Protein AF-A0A934P5N2-F1 (afdb_monomer)

Foldseek 3Di:
DPDQDPVLVLLLVLLLVLVLVCCLVPNPPDDLVSSCVSSVHDSVSCCVNQVDPLSSLLVSLCVPPLVLLVVQVVVCVVDLHAPLSVLCSVLVVLLVLLVDSSSLSSLLSCLVSVVPPPDDDRPRPVSDLQNQLVSLCSNPVPDDSVVLSVLVVVLCNLSSVQSSDNDNDDPVVSVVSSVVSSCSSPPDDDD

pLDDT: mean 90.64, std 9.69, range [35.03, 98.56]

Solvent-accessible surface area (backbone atoms only — not comparable to full-atom values): 10874 Å² total; per-residue (Å²): 130,85,78,81,49,73,67,58,54,50,53,50,52,35,40,43,54,26,42,56,53,43,38,72,76,56,43,87,80,64,50,67,68,58,26,20,63,67,32,77,46,58,65,67,53,48,44,71,77,41,59,44,68,67,45,43,52,52,53,43,48,47,69,68,46,46,68,74,43,46,62,62,52,52,60,40,70,78,46,94,62,57,70,60,59,54,51,46,57,51,51,55,56,53,55,59,29,37,72,35,75,67,35,20,52,50,36,28,51,46,29,51,58,73,67,46,85,62,95,73,84,64,86,52,67,93,70,35,68,67,56,56,20,51,56,47,32,72,76,34,79,88,46,53,62,70,58,38,39,50,42,50,51,53,39,49,50,52,52,31,63,61,47,32,37,98,58,63,75,51,71,68,59,51,51,50,49,50,55,51,42,44,48,62,66,67,49,79,80,78,132

Nearest PDB structures (foldseek):
  3anp-assembly2_B  TM=6.408E-01  e=3.820E-03  Thermus thermophilus
  3pas-assembly1_A  TM=5.287E-01  e=1.753E-03  Marinobacter nauticus VT8
  3g7r-assembly1_A  TM=5.731E-01  e=5.769E-03  Streptomyces coelicolor A3(2)
  2oer-assembly1_B  TM=4.873E-01  e=2.307E-03  Pseudomonas aeruginosa
  5ydp-assembly1_B  TM=5.668E-01  e=2.867E-02  Dietzia sp. DQ12-45-1b

Mean predicted aligned error: 4.86 Å

Sequence (191 aa):
MPMKTAKDADTRARLFAATEMLLLERGDDVSIRSICAAADANVAAVHYHFGSREALLTALLEDRLAPVWRQPLTGLAETDAPVSAYVDAIVEPFSALAADPIGRCHLRLLGKIALDRDNIEWSSHWFQLHSWVAVLCANQPDLDAKEAGRRWMFAFELVLLHFGTDRVPSAASTNSLRTFVIAGLTAPVQP

Secondary structure (DSSP, 8-state):
-PPPPHHHHHHHHHHHHHHHHHHHHHTT---HHHHHHHHT--HHHHHHHTSSHHHHHHHHHHHHHHHHHHHHHHHHHTTT--HHHHHHHHHHHHHHHHHSHHHHHHHHHHHHHHHS-S-----SGGGSHHHHHHHHHHH-TTS-HHHHHHHHHHHHHHHHHHHSSSSPPPHHHH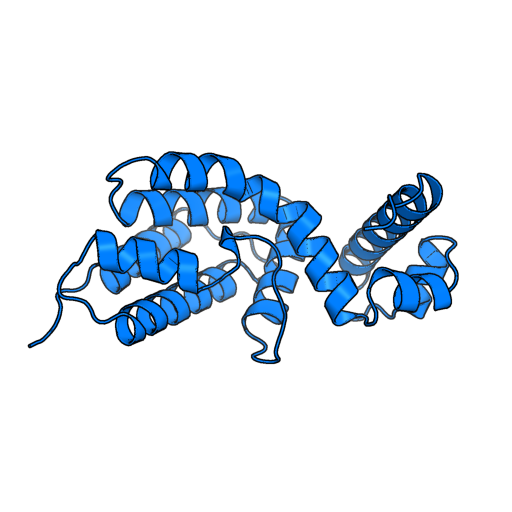HHHHHHHHHHHHPPPP-

Radius of gyration: 18.18 Å; Cα contacts (8 Å, |Δi|>4): 182; chains: 1; bounding box: 42×27×50 Å

Structure (mmCIF, N/CA/C/O backbone):
data_AF-A0A934P5N2-F1
#
_entry.id   AF-A0A934P5N2-F1
#
loop_
_atom_site.group_PDB
_atom_site.id
_atom_site.type_symbol
_atom_site.label_atom_id
_atom_site.label_alt_id
_atom_site.label_comp_id
_atom_site.label_asym_id
_atom_site.label_entity_id
_atom_site.label_seq_id
_atom_site.pdbx_PDB_ins_code
_atom_site.Cartn_x
_atom_site.Cartn_y
_atom_site.Cartn_z
_atom_site.occupancy
_atom_site.B_iso_or_equiv
_atom_site.auth_seq_id
_atom_site.auth_comp_id
_atom_site.auth_asym_id
_atom_site.auth_atom_id
_atom_site.pdbx_PDB_model_num
ATOM 1 N N . MET A 1 1 ? -15.851 -1.631 -25.056 1.00 35.03 1 MET A N 1
ATOM 2 C CA . MET A 1 1 ? -14.403 -1.451 -24.800 1.00 35.03 1 MET A CA 1
ATOM 3 C C . MET A 1 1 ? -13.647 -2.288 -25.818 1.00 35.03 1 MET A C 1
ATOM 5 O O . MET A 1 1 ? -14.052 -3.433 -25.993 1.00 35.03 1 MET A O 1
ATOM 9 N N . PRO A 1 2 ? -12.632 -1.769 -26.531 1.00 42.34 2 PRO A N 1
ATOM 10 C CA . PRO A 1 2 ? -11.850 -2.619 -27.416 1.00 42.34 2 PRO A CA 1
ATOM 11 C C . PRO A 1 2 ? -11.049 -3.607 -26.559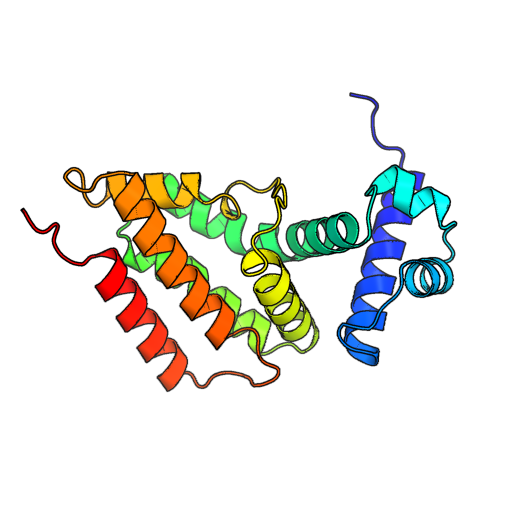 1.00 42.34 2 PRO A C 1
ATOM 13 O O . PRO A 1 2 ? -10.517 -3.253 -25.507 1.00 42.34 2 PRO A O 1
ATOM 16 N N . MET A 1 3 ? -11.028 -4.865 -26.984 1.00 45.16 3 MET A N 1
ATOM 17 C CA . MET A 1 3 ? -10.307 -5.945 -26.320 1.00 45.16 3 MET A CA 1
ATOM 18 C C . MET A 1 3 ? -8.803 -5.686 -26.485 1.00 45.16 3 MET A C 1
ATOM 20 O O . MET A 1 3 ? -8.314 -5.586 -27.609 1.00 45.16 3 MET A O 1
ATOM 24 N N . LYS A 1 4 ? -8.084 -5.511 -25.373 1.00 57.03 4 LYS A N 1
ATOM 25 C CA . LYS A 1 4 ? -6.632 -5.273 -25.343 1.00 57.03 4 LYS A CA 1
ATOM 26 C C . LYS A 1 4 ? -5.925 -6.416 -26.085 1.00 57.03 4 LYS A C 1
ATOM 28 O O . LYS A 1 4 ? -6.188 -7.580 -25.784 1.00 57.03 4 LYS A O 1
ATOM 33 N N . THR A 1 5 ? -5.090 -6.118 -27.082 1.00 72.62 5 THR A N 1
ATOM 34 C CA . THR A 1 5 ? -4.484 -7.177 -27.909 1.00 72.62 5 THR A CA 1
ATOM 35 C C . THR A 1 5 ? -3.385 -7.917 -27.141 1.00 72.62 5 THR A C 1
ATOM 37 O O . THR A 1 5 ? -2.771 -7.362 -26.230 1.00 72.62 5 THR A O 1
ATOM 40 N N . ALA A 1 6 ? -3.085 -9.168 -27.514 1.00 72.81 6 ALA A N 1
ATOM 41 C CA . ALA A 1 6 ? -2.004 -9.945 -26.889 1.00 72.81 6 ALA A CA 1
ATOM 42 C C . ALA A 1 6 ? -0.641 -9.218 -26.939 1.00 72.81 6 ALA A C 1
ATOM 44 O O . ALA A 1 6 ? 0.162 -9.328 -26.017 1.00 72.81 6 ALA A O 1
ATOM 45 N N . LYS A 1 7 ? -0.417 -8.407 -27.981 1.00 74.50 7 LYS A N 1
ATOM 46 C CA . LYS A 1 7 ? 0.782 -7.578 -28.157 1.00 74.50 7 LYS A CA 1
ATOM 47 C C . LYS A 1 7 ? 0.859 -6.411 -27.159 1.00 74.50 7 LYS A C 1
ATOM 49 O O . LYS A 1 7 ? 1.948 -6.061 -26.702 1.00 74.50 7 LYS A O 1
ATOM 54 N N . ASP A 1 8 ? -0.283 -5.834 -26.789 1.00 75.25 8 ASP A N 1
ATOM 55 C CA . ASP A 1 8 ? -0.355 -4.773 -25.775 1.00 75.25 8 ASP A CA 1
ATOM 56 C C . ASP A 1 8 ? -0.114 -5.326 -24.367 1.00 75.25 8 ASP A C 1
ATOM 58 O O . ASP A 1 8 ? 0.509 -4.671 -23.530 1.00 75.25 8 ASP A O 1
ATOM 62 N N . ALA A 1 9 ? -0.606 -6.540 -24.096 1.00 78.12 9 ALA A N 1
ATOM 63 C CA . ALA A 1 9 ? -0.355 -7.235 -22.837 1.00 78.12 9 ALA A CA 1
ATOM 64 C C . ALA A 1 9 ? 1.137 -7.574 -22.675 1.00 78.12 9 ALA A C 1
ATOM 66 O O . ALA A 1 9 ? 1.706 -7.299 -21.619 1.00 78.12 9 ALA A O 1
ATOM 67 N N . ASP A 1 10 ? 1.778 -8.072 -23.737 1.00 87.06 10 ASP A N 1
ATOM 68 C CA . ASP A 1 10 ? 3.221 -8.334 -23.768 1.00 87.06 10 ASP A CA 1
ATOM 69 C C . ASP A 1 10 ? 4.049 -7.059 -23.528 1.00 87.06 10 ASP A C 1
ATOM 71 O O . ASP A 1 10 ? 4.930 -7.023 -22.668 1.00 87.06 10 ASP A O 1
ATOM 75 N N . THR A 1 11 ? 3.712 -5.965 -24.220 1.00 89.19 11 THR A N 1
ATOM 76 C CA . THR A 1 11 ? 4.418 -4.682 -24.061 1.00 89.19 11 THR A CA 1
ATOM 77 C C . THR A 1 11 ? 4.284 -4.137 -22.637 1.00 89.19 11 THR A C 1
ATOM 79 O O . THR A 1 11 ? 5.267 -3.676 -22.055 1.00 89.19 11 THR A O 1
ATOM 82 N N . ARG A 1 12 ? 3.091 -4.228 -22.034 1.00 91.69 12 ARG A N 1
ATOM 83 C CA . ARG A 1 12 ? 2.873 -3.838 -20.633 1.00 91.69 12 ARG A CA 1
ATOM 84 C C . ARG A 1 12 ? 3.719 -4.672 -19.671 1.00 91.69 12 ARG A C 1
ATOM 86 O O . ARG A 1 12 ? 4.336 -4.097 -18.779 1.00 91.69 12 ARG A O 1
ATOM 93 N N . ALA A 1 13 ? 3.768 -5.990 -19.855 1.00 92.69 13 ALA A N 1
ATOM 94 C CA . ALA A 1 13 ? 4.556 -6.875 -19.002 1.00 92.69 13 ALA A CA 1
ATOM 95 C C . ALA A 1 13 ? 6.059 -6.550 -19.070 1.00 92.69 13 ALA A C 1
ATOM 97 O O . ALA A 1 13 ? 6.705 -6.438 -18.028 1.00 92.69 13 ALA A O 1
ATOM 98 N N . ARG A 1 14 ? 6.597 -6.313 -20.277 1.00 94.25 14 ARG A N 1
ATOM 99 C CA . ARG A 1 14 ? 7.996 -5.892 -20.468 1.00 94.25 14 ARG A CA 1
ATOM 100 C C . ARG A 1 14 ? 8.298 -4.550 -19.805 1.00 94.25 14 ARG A C 1
ATOM 102 O O . ARG A 1 14 ? 9.320 -4.422 -19.137 1.00 94.25 14 ARG A O 1
ATOM 109 N N . LEU A 1 15 ? 7.403 -3.568 -19.937 1.00 95.25 15 LEU A N 1
ATOM 110 C CA . LEU A 1 15 ? 7.555 -2.260 -19.289 1.00 95.25 15 LEU A CA 1
ATOM 111 C C . LEU A 1 15 ? 7.555 -2.371 -17.760 1.00 95.25 15 LEU A C 1
ATOM 113 O O . LEU A 1 15 ? 8.364 -1.713 -17.111 1.00 95.25 15 LEU A O 1
ATOM 117 N N . PHE A 1 16 ? 6.699 -3.215 -17.181 1.00 95.81 16 PHE A N 1
ATOM 118 C CA . PHE A 1 16 ? 6.689 -3.469 -15.739 1.00 95.81 16 PHE A CA 1
ATOM 119 C C . PHE A 1 16 ? 7.985 -4.116 -15.258 1.00 95.81 16 PHE A C 1
ATOM 121 O O . PHE A 1 16 ? 8.627 -3.563 -14.370 1.00 95.81 16 PHE A O 1
ATOM 128 N N . ALA A 1 17 ? 8.423 -5.198 -15.905 1.00 95.44 17 ALA A N 1
ATOM 129 C CA . ALA A 1 17 ? 9.666 -5.877 -15.541 1.00 95.44 17 ALA A CA 1
ATOM 130 C C . ALA A 1 17 ? 10.892 -4.948 -15.648 1.00 95.44 17 ALA A C 1
ATOM 132 O O . ALA A 1 17 ? 11.724 -4.900 -14.744 1.00 95.44 17 ALA A O 1
ATOM 133 N N . ALA A 1 18 ? 10.978 -4.156 -16.723 1.00 95.81 18 ALA A N 1
ATOM 134 C CA . ALA A 1 18 ? 12.044 -3.172 -16.898 1.00 95.81 18 ALA A CA 1
ATOM 135 C C . ALA A 1 18 ? 12.008 -2.071 -15.827 1.00 95.81 18 ALA A C 1
ATOM 137 O O . ALA A 1 18 ? 13.056 -1.627 -15.360 1.00 95.81 18 ALA A O 1
ATOM 138 N N . THR A 1 19 ? 10.811 -1.634 -15.429 1.00 95.44 19 THR A N 1
ATOM 139 C CA . THR A 1 19 ? 10.638 -0.626 -14.377 1.00 95.44 19 THR A CA 1
ATOM 140 C C . THR A 1 19 ? 11.093 -1.167 -13.024 1.00 95.44 19 THR A C 1
ATOM 142 O O . THR A 1 19 ? 11.899 -0.516 -12.371 1.00 95.44 19 THR A O 1
ATOM 145 N N . GLU A 1 20 ? 10.649 -2.364 -12.629 1.00 95.12 20 GLU A N 1
ATOM 146 C CA . GLU A 1 20 ? 11.057 -3.018 -11.374 1.00 95.12 20 GLU A CA 1
ATOM 147 C C . GLU A 1 20 ? 12.579 -3.185 -11.299 1.00 95.12 20 GLU A C 1
ATOM 149 O O . GLU A 1 20 ? 13.199 -2.787 -10.314 1.00 95.12 20 GLU A O 1
ATOM 154 N N . MET A 1 21 ? 13.198 -3.694 -12.368 1.00 94.88 21 MET A N 1
ATOM 155 C CA . MET A 1 21 ? 14.652 -3.860 -12.452 1.00 94.88 21 MET A CA 1
ATOM 156 C C . MET A 1 21 ? 15.395 -2.529 -12.280 1.00 94.88 21 MET A C 1
ATOM 158 O O . MET A 1 21 ? 16.313 -2.428 -11.469 1.00 94.88 21 MET A O 1
ATOM 162 N N . LEU A 1 22 ? 14.982 -1.482 -12.998 1.00 94.94 22 LEU A N 1
ATOM 163 C CA . LEU A 1 22 ? 15.629 -0.172 -12.902 1.00 94.94 22 LEU A CA 1
ATOM 164 C C . LEU A 1 22 ? 15.426 0.482 -11.532 1.00 94.94 22 LEU A C 1
ATOM 166 O O . LEU A 1 22 ? 16.338 1.153 -11.050 1.00 94.94 22 LEU A O 1
ATOM 170 N N . LEU A 1 23 ? 14.264 0.287 -10.901 1.00 92.81 23 LEU A N 1
ATOM 171 C CA . LEU A 1 23 ? 14.001 0.790 -9.553 1.00 92.81 23 LEU A CA 1
ATOM 172 C C . LEU A 1 23 ? 14.892 0.103 -8.505 1.00 92.81 23 LEU A C 1
ATOM 174 O O . LEU A 1 23 ? 15.369 0.766 -7.585 1.00 92.81 23 LEU A O 1
ATOM 178 N N . LEU A 1 24 ? 15.161 -1.198 -8.656 1.00 91.94 24 LEU A N 1
ATOM 179 C CA . LEU A 1 24 ? 16.105 -1.925 -7.799 1.00 91.94 24 LEU A CA 1
ATOM 180 C C . LEU A 1 24 ? 17.547 -1.442 -7.980 1.00 91.94 24 LEU A C 1
ATOM 182 O O . LEU A 1 24 ? 18.282 -1.323 -7.004 1.00 91.94 24 LEU A O 1
ATOM 186 N N . GLU A 1 25 ? 17.959 -1.173 -9.220 1.00 91.69 25 GLU A N 1
ATOM 187 C CA . GLU A 1 25 ? 19.329 -0.758 -9.534 1.00 91.69 25 GLU A CA 1
ATOM 188 C C . GLU A 1 25 ? 19.621 0.701 -9.165 1.00 91.69 25 GLU A C 1
ATOM 190 O O . GLU A 1 25 ? 20.734 1.027 -8.753 1.00 91.69 25 GLU A O 1
ATOM 195 N N . ARG A 1 26 ? 18.651 1.598 -9.379 1.00 90.12 26 ARG A N 1
ATOM 196 C CA . ARG A 1 26 ? 18.871 3.057 -9.391 1.00 90.12 26 ARG A CA 1
ATOM 197 C C . ARG A 1 26 ? 17.985 3.818 -8.409 1.00 90.12 26 ARG A C 1
ATOM 199 O O . ARG A 1 26 ? 18.075 5.042 -8.330 1.00 90.12 26 ARG A O 1
ATOM 206 N N . GLY A 1 27 ? 17.123 3.127 -7.669 1.00 85.12 27 GLY A N 1
ATOM 207 C CA . GLY A 1 27 ? 16.126 3.768 -6.821 1.00 85.12 27 GLY A CA 1
ATOM 208 C C . GLY A 1 27 ? 15.107 4.545 -7.655 1.00 85.12 27 GLY A C 1
ATOM 209 O O . GLY A 1 27 ? 14.671 4.091 -8.705 1.00 85.12 27 GLY A O 1
ATOM 210 N N . ASP A 1 28 ? 14.708 5.729 -7.197 1.00 80.31 28 ASP A N 1
ATOM 211 C CA . ASP A 1 28 ? 13.628 6.497 -7.836 1.00 80.31 28 ASP A CA 1
ATOM 212 C C . ASP A 1 28 ? 14.029 7.269 -9.095 1.00 80.31 28 ASP A C 1
ATOM 214 O O . ASP A 1 28 ? 13.144 7.776 -9.795 1.00 80.31 28 ASP A O 1
ATOM 218 N N . ASP A 1 29 ? 15.326 7.366 -9.394 1.00 84.19 29 ASP A N 1
ATOM 219 C CA . ASP A 1 29 ? 15.865 8.145 -10.515 1.00 84.19 29 ASP A CA 1
ATOM 220 C C . ASP A 1 29 ? 15.791 7.372 -11.844 1.00 84.19 29 ASP A C 1
ATOM 222 O O . ASP A 1 29 ? 16.771 7.117 -12.546 1.00 84.19 29 ASP A O 1
ATOM 226 N N . VAL A 1 30 ? 14.581 6.920 -12.172 1.00 89.44 30 VAL A N 1
ATOM 227 C CA . VAL A 1 30 ? 14.304 6.123 -13.368 1.00 89.44 30 VAL A CA 1
ATOM 228 C C . VAL A 1 30 ? 13.499 6.952 -14.356 1.00 89.44 30 VAL A C 1
ATOM 230 O O . VAL A 1 30 ? 12.358 7.310 -14.081 1.00 89.44 30 VAL A O 1
ATOM 233 N N . SER A 1 31 ? 14.044 7.223 -15.539 1.00 91.38 31 SER A N 1
ATOM 234 C CA . SER A 1 31 ? 13.334 7.959 -16.593 1.00 91.38 31 SER A CA 1
ATOM 235 C C . SER A 1 31 ? 12.458 7.043 -17.461 1.00 91.38 31 SER A C 1
ATOM 237 O O . SER A 1 31 ? 12.766 5.866 -17.657 1.00 91.38 31 SER A O 1
ATOM 239 N N . ILE A 1 32 ? 11.414 7.598 -18.089 1.00 92.19 32 ILE A N 1
ATOM 240 C CA . ILE A 1 32 ? 10.627 6.867 -19.102 1.00 92.19 32 ILE A CA 1
ATOM 241 C C . ILE A 1 32 ? 11.508 6.362 -20.246 1.00 92.19 32 ILE A C 1
ATOM 243 O O . ILE A 1 32 ? 11.314 5.251 -20.729 1.00 92.19 32 ILE A O 1
ATOM 247 N N . ARG A 1 33 ? 12.511 7.148 -20.654 1.00 91.88 33 ARG A N 1
ATOM 248 C CA . ARG A 1 33 ? 13.436 6.762 -21.727 1.00 91.88 33 ARG A CA 1
ATOM 249 C C . ARG A 1 33 ? 14.262 5.536 -21.345 1.00 91.88 33 ARG A C 1
ATOM 251 O O . ARG A 1 33 ? 14.377 4.628 -22.160 1.00 91.88 33 ARG A O 1
ATOM 258 N N . SER A 1 34 ? 14.788 5.484 -20.118 1.00 94.00 34 SER A N 1
ATOM 259 C CA . SER A 1 34 ? 15.527 4.312 -19.630 1.00 94.00 34 SER A CA 1
ATOM 260 C C . SER A 1 34 ? 14.634 3.079 -19.509 1.00 94.00 34 SER A C 1
ATOM 262 O O . SER A 1 34 ? 15.069 2.002 -19.897 1.00 94.00 34 SER A O 1
ATOM 264 N N . ILE A 1 35 ? 13.382 3.237 -19.058 1.00 94.69 35 ILE A N 1
ATOM 265 C CA . ILE A 1 35 ? 12.414 2.129 -18.996 1.00 94.69 35 ILE A CA 1
ATOM 266 C C . ILE A 1 35 ? 12.130 1.590 -20.397 1.00 94.69 35 ILE A C 1
ATOM 268 O O . ILE A 1 35 ? 12.213 0.390 -20.622 1.00 94.69 35 ILE A O 1
ATOM 272 N N . CYS A 1 36 ? 11.835 2.473 -21.354 1.00 93.50 36 CYS A N 1
ATOM 273 C CA . CYS A 1 36 ? 11.551 2.089 -22.735 1.00 93.50 36 CYS A CA 1
ATOM 274 C C . CYS A 1 36 ? 12.734 1.368 -23.384 1.00 93.50 36 CYS A C 1
ATOM 276 O O . CYS A 1 36 ? 12.542 0.342 -24.029 1.00 93.50 36 CYS A O 1
ATOM 278 N N . ALA A 1 37 ? 13.953 1.874 -23.174 1.00 93.62 37 ALA A N 1
ATOM 279 C CA . ALA A 1 37 ? 15.166 1.246 -23.681 1.00 93.62 37 ALA A CA 1
ATOM 280 C C . ALA A 1 37 ? 15.380 -0.155 -23.085 1.00 93.62 37 ALA A C 1
ATOM 282 O O . ALA A 1 37 ? 15.657 -1.092 -23.826 1.00 93.62 37 ALA A O 1
ATOM 283 N N . ALA A 1 38 ? 15.205 -0.316 -21.769 1.00 94.50 38 ALA A N 1
ATOM 284 C CA . ALA A 1 38 ? 15.343 -1.609 -21.099 1.00 94.50 38 ALA A CA 1
ATOM 285 C C . ALA A 1 38 ? 14.221 -2.600 -21.463 1.00 94.50 38 ALA A C 1
ATOM 287 O O . ALA A 1 38 ? 14.444 -3.806 -21.473 1.00 94.50 38 ALA A O 1
ATOM 288 N N . ALA A 1 39 ? 13.026 -2.100 -21.778 1.00 94.31 39 ALA A N 1
ATOM 289 C CA . ALA A 1 39 ? 11.884 -2.916 -22.173 1.00 94.31 39 ALA A CA 1
ATOM 290 C C . ALA A 1 39 ? 11.871 -3.285 -23.664 1.00 94.31 39 ALA A C 1
ATOM 292 O O . ALA A 1 39 ? 10.980 -4.031 -24.061 1.00 94.31 39 ALA A O 1
ATOM 293 N N . ASP A 1 40 ? 12.779 -2.747 -24.489 1.00 91.88 40 ASP A N 1
ATOM 294 C CA . ASP A 1 40 ? 12.688 -2.767 -25.959 1.00 91.88 40 ASP A CA 1
ATOM 295 C C . ASP A 1 40 ? 11.314 -2.268 -26.457 1.00 91.88 40 ASP A C 1
ATOM 297 O O . ASP A 1 40 ? 10.560 -2.930 -27.179 1.00 91.88 40 ASP A O 1
ATOM 301 N N . ALA A 1 41 ? 10.919 -1.097 -25.956 1.00 89.94 41 ALA A N 1
ATOM 302 C CA . ALA A 1 41 ? 9.644 -0.460 -26.250 1.00 89.94 41 ALA A CA 1
ATOM 303 C C . ALA A 1 41 ? 9.849 0.965 -26.773 1.00 89.94 41 ALA A C 1
ATOM 305 O O . ALA A 1 41 ? 10.785 1.673 -26.409 1.00 89.94 41 ALA A O 1
ATOM 306 N N . ASN A 1 42 ? 8.926 1.423 -27.617 1.00 86.94 42 ASN A N 1
ATOM 307 C CA . ASN A 1 42 ? 8.897 2.816 -28.048 1.00 86.94 42 ASN A CA 1
ATOM 308 C C . ASN A 1 42 ? 8.327 3.696 -26.920 1.00 86.94 42 ASN A C 1
ATOM 310 O O . ASN A 1 42 ? 7.329 3.331 -26.305 1.00 86.94 42 ASN A O 1
ATOM 314 N N . VAL A 1 43 ? 8.885 4.891 -26.703 1.00 85.88 43 VAL A N 1
ATOM 315 C CA . VAL A 1 43 ? 8.343 5.907 -25.776 1.00 85.88 43 VAL A CA 1
ATOM 316 C C . VAL A 1 43 ? 6.866 6.208 -26.053 1.00 85.88 43 VAL A C 1
ATOM 318 O O . VAL A 1 43 ? 6.084 6.389 -25.121 1.00 85.88 43 VAL A O 1
ATOM 321 N N . ALA A 1 44 ? 6.450 6.177 -27.323 1.00 86.12 44 ALA A N 1
ATOM 322 C CA . ALA A 1 44 ? 5.045 6.321 -27.701 1.00 86.12 44 ALA A CA 1
ATOM 323 C C . ALA A 1 44 ? 4.137 5.245 -27.071 1.00 86.12 44 ALA A C 1
ATOM 325 O O . ALA A 1 44 ? 2.984 5.532 -26.761 1.00 86.12 44 ALA A O 1
ATOM 326 N N . ALA A 1 45 ? 4.649 4.032 -26.826 1.00 79.56 45 ALA A N 1
ATOM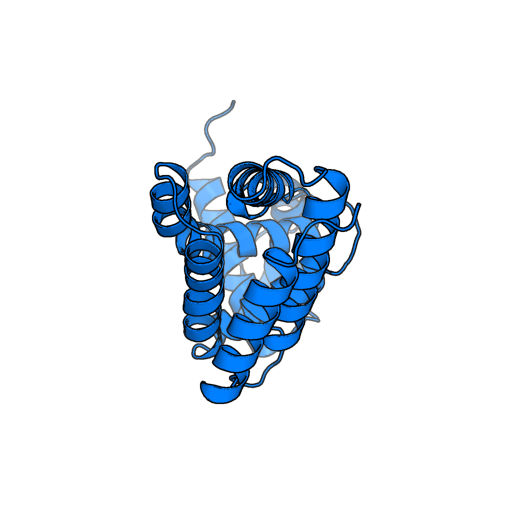 327 C CA . ALA A 1 45 ? 3.899 2.964 -26.168 1.00 79.56 45 ALA A CA 1
ATOM 328 C C . ALA A 1 45 ? 3.597 3.304 -24.702 1.00 79.56 45 ALA A C 1
ATOM 330 O O . ALA A 1 45 ? 2.507 3.006 -24.223 1.00 79.56 45 ALA A O 1
ATOM 331 N N . VAL A 1 46 ? 4.506 3.984 -23.993 1.00 82.50 46 VAL A N 1
ATOM 332 C CA . VAL A 1 46 ? 4.245 4.423 -22.613 1.00 82.50 46 VAL A CA 1
ATOM 333 C C . VAL A 1 46 ? 3.138 5.472 -22.575 1.00 82.50 46 VAL A C 1
ATOM 335 O O . VAL A 1 46 ? 2.194 5.333 -21.800 1.00 82.50 46 VAL A O 1
ATOM 338 N N . HIS A 1 47 ? 3.201 6.482 -23.446 1.00 84.00 47 HIS A N 1
ATOM 339 C CA . HIS A 1 47 ? 2.137 7.484 -23.532 1.00 84.00 47 HIS A CA 1
ATOM 340 C C . HIS A 1 47 ? 0.794 6.872 -23.943 1.00 84.00 47 HIS A C 1
ATOM 342 O O . HIS A 1 47 ? -0.235 7.258 -23.403 1.00 84.00 47 HIS A O 1
ATOM 348 N N . TYR A 1 48 ? 0.795 5.885 -24.841 1.00 85.12 48 TYR A N 1
ATOM 349 C CA . TYR A 1 48 ? -0.425 5.195 -25.256 1.00 85.12 48 TYR A CA 1
ATOM 350 C C . TYR A 1 48 ? -1.027 4.310 -24.151 1.00 85.12 48 TYR A C 1
ATOM 352 O O . TYR A 1 48 ? -2.240 4.304 -23.961 1.00 85.12 48 TYR A O 1
ATOM 360 N N . HIS A 1 49 ? -0.204 3.554 -23.418 1.00 84.00 49 HIS A N 1
ATOM 361 C CA . HIS A 1 49 ? -0.690 2.592 -22.421 1.00 84.00 49 HIS A CA 1
ATOM 362 C C . HIS A 1 49 ? -0.939 3.189 -21.034 1.00 84.00 49 HIS A C 1
ATOM 364 O O . HIS A 1 49 ? -1.759 2.644 -20.294 1.00 84.00 49 HIS A O 1
ATOM 370 N N . PHE A 1 50 ? -0.213 4.247 -20.668 1.00 88.19 50 PHE A N 1
ATOM 371 C CA . PHE A 1 50 ? -0.214 4.805 -19.312 1.00 88.19 50 PHE A CA 1
ATOM 372 C C . PHE A 1 50 ? -0.389 6.325 -19.286 1.00 88.19 50 PHE A C 1
ATOM 374 O O . PHE A 1 50 ? -0.882 6.859 -18.304 1.00 88.19 50 PHE A O 1
ATOM 381 N N . GLY A 1 51 ? -0.001 7.044 -20.340 1.00 86.56 51 GLY A N 1
ATOM 382 C CA . GLY A 1 51 ? -0.108 8.506 -20.406 1.00 86.56 51 GLY A CA 1
ATOM 383 C C . GLY A 1 51 ? 1.081 9.235 -19.776 1.00 86.56 51 GLY A C 1
ATOM 384 O O . GLY A 1 51 ? 1.692 10.073 -20.445 1.00 86.56 51 GLY A O 1
ATOM 385 N N . SER A 1 52 ? 1.462 8.883 -18.544 1.00 87.56 52 SER A N 1
ATOM 386 C CA . SER A 1 52 ? 2.588 9.486 -17.812 1.00 87.56 52 SER A CA 1
ATOM 387 C C . SER A 1 52 ? 3.476 8.452 -17.111 1.00 87.56 52 SER A C 1
ATOM 389 O O . SER A 1 52 ? 3.177 7.255 -17.073 1.00 87.56 52 SER A O 1
ATOM 391 N N . ARG A 1 53 ? 4.598 8.922 -16.552 1.00 87.25 53 ARG A N 1
ATOM 392 C CA . ARG A 1 53 ? 5.481 8.108 -15.709 1.00 87.25 53 ARG A CA 1
ATOM 393 C C . ARG A 1 53 ? 4.786 7.704 -14.421 1.00 87.25 53 ARG A C 1
ATOM 395 O O . ARG A 1 53 ? 4.861 6.549 -14.025 1.00 87.25 53 ARG A O 1
ATOM 402 N N . GLU A 1 54 ? 4.104 8.646 -13.796 1.00 88.31 54 GLU A N 1
ATOM 403 C CA . GLU A 1 54 ? 3.387 8.463 -12.543 1.00 88.31 54 GLU A CA 1
ATOM 404 C C . GLU A 1 54 ? 2.286 7.420 -12.744 1.00 88.31 54 GLU A C 1
ATOM 406 O O . GLU A 1 54 ? 2.224 6.452 -11.998 1.00 88.31 54 GLU A O 1
ATOM 411 N N . ALA A 1 55 ? 1.524 7.512 -13.837 1.00 89.25 55 ALA A N 1
ATOM 412 C CA . ALA A 1 55 ? 0.510 6.522 -14.183 1.00 89.25 55 ALA A CA 1
ATOM 413 C C . ALA A 1 55 ? 1.098 5.131 -14.492 1.00 89.25 55 ALA A C 1
ATOM 415 O O . ALA A 1 55 ? 0.484 4.121 -14.152 1.00 89.25 55 ALA A O 1
ATOM 416 N N . LEU A 1 56 ? 2.293 5.048 -15.095 1.00 91.94 56 LEU A N 1
ATOM 417 C CA . LEU A 1 56 ? 3.011 3.778 -15.265 1.00 91.94 56 LEU A CA 1
ATOM 418 C C . LEU A 1 56 ? 3.379 3.161 -13.908 1.00 91.94 56 LEU A C 1
ATOM 420 O O . LEU A 1 56 ? 3.172 1.964 -13.711 1.00 91.94 56 LEU A O 1
ATOM 424 N N . LEU A 1 57 ? 3.906 3.967 -12.984 1.00 92.25 57 LEU A N 1
ATOM 425 C CA . LEU A 1 57 ? 4.322 3.521 -11.654 1.00 92.25 57 LEU A CA 1
ATOM 426 C C . LEU A 1 57 ? 3.124 3.118 -10.788 1.00 92.25 57 LEU A C 1
ATOM 428 O O . LEU A 1 57 ? 3.150 2.049 -10.183 1.00 92.25 57 LEU A O 1
ATOM 432 N N . THR A 1 58 ? 2.049 3.906 -10.791 1.00 91.50 58 THR A N 1
ATOM 433 C CA . THR A 1 58 ? 0.782 3.562 -10.133 1.00 91.50 58 THR A CA 1
ATOM 434 C C . THR A 1 58 ? 0.229 2.255 -10.693 1.00 91.50 58 THR A C 1
ATOM 436 O O . THR A 1 58 ? -0.061 1.334 -9.933 1.00 91.50 58 THR A O 1
ATOM 439 N N . ALA A 1 59 ? 0.166 2.112 -12.021 1.00 92.62 59 ALA A N 1
ATOM 440 C CA . ALA A 1 59 ? -0.336 0.895 -12.652 1.00 92.62 59 ALA A CA 1
ATOM 441 C C . ALA A 1 59 ? 0.527 -0.339 -12.346 1.00 92.62 59 ALA A C 1
ATOM 443 O O . ALA A 1 59 ? -0.021 -1.437 -12.252 1.00 92.62 59 ALA A O 1
ATOM 444 N N . LEU A 1 60 ? 1.848 -0.175 -12.219 1.00 94.25 60 LEU A N 1
ATOM 445 C CA . LEU A 1 60 ? 2.758 -1.230 -11.772 1.00 94.25 60 LEU A CA 1
ATOM 446 C C . LEU A 1 60 ? 2.434 -1.644 -10.332 1.00 94.25 60 LEU A C 1
ATOM 448 O O . LEU A 1 60 ? 2.242 -2.829 -10.071 1.00 94.25 60 LEU A O 1
ATOM 452 N N . LEU A 1 61 ? 2.335 -0.683 -9.409 1.00 94.19 61 LEU A N 1
ATOM 453 C CA . LEU A 1 61 ? 2.020 -0.969 -8.009 1.00 94.19 61 LEU A CA 1
ATOM 454 C C . LEU A 1 61 ? 0.673 -1.673 -7.861 1.00 94.19 61 LEU A C 1
ATOM 456 O O . LEU A 1 61 ? 0.586 -2.653 -7.131 1.00 94.19 61 LEU A O 1
ATOM 460 N N . GLU A 1 62 ? -0.366 -1.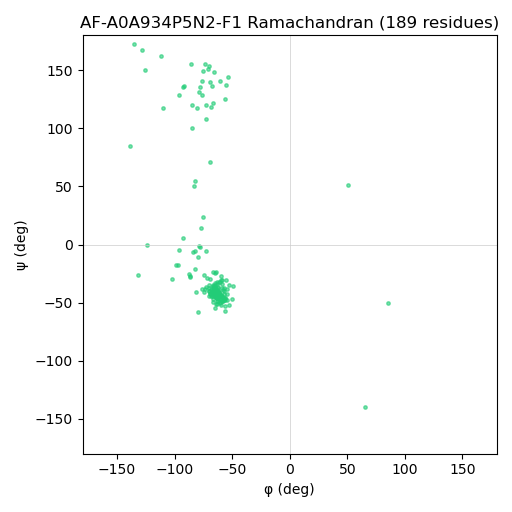229 -8.567 1.00 93.31 62 GLU A N 1
ATOM 461 C CA . GLU A 1 62 ? -1.669 -1.898 -8.521 1.00 93.31 62 GLU A CA 1
ATOM 462 C C . GLU A 1 62 ? -1.600 -3.331 -9.046 1.00 93.31 62 GLU A C 1
ATOM 464 O O . GLU A 1 62 ? -2.177 -4.236 -8.445 1.00 93.31 62 GLU A O 1
ATOM 469 N N . ASP A 1 63 ? -0.875 -3.554 -10.142 1.00 94.06 63 ASP A N 1
ATOM 470 C CA . ASP A 1 63 ? -0.718 -4.880 -10.736 1.00 94.06 63 ASP A CA 1
ATOM 471 C C . ASP A 1 63 ? -0.037 -5.859 -9.771 1.00 94.06 63 ASP A C 1
ATOM 473 O O . ASP A 1 63 ? -0.486 -6.996 -9.620 1.00 94.06 63 ASP A O 1
ATOM 477 N N . ARG A 1 64 ? 0.998 -5.394 -9.060 1.00 94.38 64 ARG A N 1
ATOM 478 C CA . ARG A 1 64 ? 1.771 -6.215 -8.119 1.00 94.38 64 ARG A CA 1
ATOM 479 C C . ARG A 1 64 ? 1.116 -6.365 -6.756 1.00 94.38 64 ARG A C 1
ATOM 481 O O . ARG A 1 64 ? 1.155 -7.447 -6.178 1.00 94.38 64 ARG A O 1
ATOM 488 N N . LEU A 1 65 ? 0.531 -5.294 -6.231 1.00 94.69 65 LEU A N 1
ATOM 489 C CA . LEU A 1 65 ? 0.117 -5.225 -4.836 1.00 94.69 65 LEU A CA 1
ATOM 490 C C . LEU A 1 65 ? -1.386 -5.429 -4.630 1.00 94.69 65 LEU A C 1
ATOM 492 O O . LEU A 1 65 ? -1.783 -5.986 -3.611 1.00 94.69 65 LEU A O 1
ATOM 496 N N . ALA A 1 66 ? -2.256 -5.061 -5.578 1.00 93.94 66 ALA A N 1
ATOM 497 C CA . ALA A 1 66 ? -3.692 -5.303 -5.406 1.00 93.94 66 ALA A CA 1
ATOM 498 C C . ALA A 1 66 ? -4.043 -6.785 -5.164 1.00 93.94 66 ALA A C 1
ATOM 500 O O . ALA A 1 66 ? -4.901 -7.042 -4.315 1.00 93.94 66 ALA A O 1
ATOM 501 N N . PRO A 1 67 ? -3.412 -7.777 -5.832 1.00 94.06 67 PRO A N 1
ATOM 502 C CA . PRO A 1 67 ? -3.671 -9.190 -5.551 1.00 94.06 67 PRO A CA 1
ATOM 503 C C . PRO A 1 67 ? -3.370 -9.600 -4.105 1.00 94.06 67 PRO A C 1
ATOM 505 O O . PRO A 1 67 ? -4.057 -10.474 -3.584 1.00 94.06 67 PRO A O 1
ATOM 508 N N . VAL A 1 68 ? -2.395 -8.948 -3.461 1.00 94.19 68 VAL A N 1
ATOM 509 C CA . VAL A 1 68 ? -1.954 -9.245 -2.091 1.00 94.19 68 VAL A CA 1
ATOM 510 C C . VAL A 1 68 ? -3.080 -9.011 -1.084 1.00 94.19 68 VAL A C 1
ATOM 512 O O . VAL A 1 68 ? -3.310 -9.832 -0.200 1.00 94.19 68 VAL A O 1
ATOM 515 N N . TRP A 1 69 ? -3.825 -7.918 -1.251 1.00 93.50 69 TRP A N 1
ATOM 516 C CA . TRP A 1 69 ? -4.886 -7.531 -0.320 1.00 93.50 69 TRP A CA 1
ATOM 517 C C . TRP A 1 69 ? -6.293 -7.923 -0.773 1.00 93.50 69 TRP A C 1
ATOM 519 O O . TRP A 1 69 ? -7.208 -7.971 0.047 1.00 93.50 69 TRP A O 1
ATOM 529 N N . ARG A 1 70 ? -6.492 -8.237 -2.062 1.00 92.50 70 ARG A N 1
ATOM 530 C CA . ARG A 1 70 ? -7.828 -8.470 -2.634 1.00 92.50 70 ARG A CA 1
ATOM 531 C C . ARG A 1 70 ? -8.602 -9.561 -1.903 1.00 92.50 70 ARG A C 1
ATOM 533 O O . ARG A 1 70 ? -9.714 -9.300 -1.461 1.00 92.50 70 ARG A O 1
ATOM 540 N N . GLN A 1 71 ? -8.052 -10.770 -1.806 1.00 90.69 71 GLN A N 1
ATOM 541 C CA . GLN A 1 71 ? -8.766 -11.897 -1.202 1.00 90.69 71 GLN A CA 1
ATOM 542 C C . GLN A 1 71 ? -9.045 -11.691 0.298 1.00 90.69 71 GLN A C 1
ATOM 544 O O . GLN A 1 71 ? -10.217 -11.785 0.666 1.00 90.69 71 GLN A O 1
ATOM 549 N N . PRO A 1 72 ? -8.047 -11.403 1.164 1.00 93.31 72 PRO A N 1
ATOM 550 C CA . PRO A 1 72 ? -8.300 -11.303 2.600 1.00 93.31 72 PRO A CA 1
ATOM 551 C C . PRO A 1 72 ? -9.282 -10.177 2.935 1.00 93.31 72 PRO A C 1
ATOM 553 O O . PRO A 1 72 ? -10.223 -10.405 3.686 1.00 93.31 72 PRO A O 1
ATOM 556 N N . LEU A 1 73 ? -9.134 -8.993 2.333 1.00 94.56 73 LEU A N 1
ATOM 557 C CA . LEU A 1 73 ? -10.016 -7.865 2.637 1.00 94.56 73 LEU A CA 1
ATOM 558 C C . LEU A 1 73 ? -11.439 -8.063 2.106 1.00 94.56 73 LEU A C 1
ATOM 560 O O . LEU A 1 73 ? -12.392 -7.701 2.788 1.00 94.56 73 LEU A O 1
ATOM 564 N N . THR A 1 74 ? -11.599 -8.669 0.924 1.00 93.00 74 THR A N 1
ATOM 565 C CA . THR A 1 74 ? -12.941 -8.981 0.398 1.00 93.00 74 THR A CA 1
ATOM 566 C C . THR A 1 74 ? -13.650 -9.992 1.296 1.00 93.00 74 THR A C 1
ATOM 568 O O . THR A 1 74 ? -14.808 -9.785 1.635 1.00 93.00 74 THR A O 1
ATOM 571 N N . GLY A 1 75 ? -12.942 -11.026 1.763 1.00 94.25 75 GLY A N 1
ATOM 572 C CA . GLY A 1 75 ? -13.507 -11.992 2.708 1.00 94.25 75 GLY A CA 1
ATOM 573 C C . GLY A 1 75 ? -13.912 -11.362 4.044 1.00 94.25 75 GLY A C 1
ATOM 574 O O . GLY A 1 75 ? -14.939 -11.732 4.601 1.00 94.25 75 GLY A O 1
ATOM 575 N N . LEU A 1 76 ? -13.153 -10.381 4.545 1.00 95.56 76 LEU A N 1
ATOM 576 C CA . LEU A 1 76 ? -13.536 -9.633 5.748 1.00 95.56 76 LEU A CA 1
ATOM 577 C C . LEU A 1 76 ? -14.774 -8.758 5.514 1.00 95.56 76 LEU A C 1
ATOM 579 O O . LEU A 1 76 ? -15.654 -8.737 6.370 1.00 95.56 76 LEU A O 1
ATOM 583 N N . ALA A 1 77 ? -14.864 -8.086 4.362 1.00 91.12 77 ALA A N 1
ATOM 584 C CA . ALA A 1 77 ? -15.982 -7.207 4.002 1.00 91.12 77 ALA A CA 1
ATOM 585 C C . ALA A 1 77 ? -17.323 -7.938 3.851 1.00 91.12 77 ALA A C 1
ATOM 587 O O . ALA A 1 77 ? -18.379 -7.334 4.018 1.00 91.12 77 ALA A O 1
ATOM 588 N N . GLU A 1 78 ? -17.289 -9.237 3.560 1.00 91.06 78 GLU A N 1
ATOM 589 C CA . GLU A 1 78 ? -18.471 -10.104 3.515 1.00 91.06 78 GLU A CA 1
ATOM 590 C C . GLU A 1 78 ? -18.953 -10.540 4.916 1.00 91.06 78 GLU A C 1
ATOM 592 O O . GLU A 1 78 ? -19.962 -11.235 5.042 1.00 91.06 78 GLU A O 1
ATOM 597 N N . THR A 1 79 ? -18.254 -10.129 5.978 1.00 91.94 79 THR A N 1
ATOM 598 C CA . THR A 1 79 ? -18.538 -10.483 7.375 1.00 91.94 79 THR A CA 1
ATOM 599 C C . THR A 1 79 ? -18.617 -9.237 8.261 1.00 91.94 79 THR A C 1
ATOM 601 O O . THR A 1 79 ? -18.180 -8.157 7.874 1.00 91.94 79 THR A O 1
ATOM 604 N N . ASP A 1 80 ? -19.113 -9.385 9.491 1.00 90.31 80 ASP A N 1
ATOM 605 C CA . ASP A 1 80 ? -19.085 -8.321 10.509 1.00 90.31 80 ASP A CA 1
ATOM 606 C C . ASP A 1 80 ? -17.724 -8.275 11.235 1.00 90.31 80 ASP A C 1
ATOM 608 O O . ASP A 1 80 ? -17.618 -8.384 12.458 1.00 90.31 80 ASP A O 1
ATOM 612 N N . ALA A 1 81 ? -16.638 -8.250 10.456 1.00 96.75 81 ALA A N 1
ATOM 613 C CA . ALA A 1 81 ? -15.285 -8.309 10.992 1.00 96.75 81 ALA A CA 1
ATOM 614 C C . ALA A 1 81 ? -14.918 -7.017 11.747 1.00 96.75 81 ALA A C 1
ATOM 616 O O . ALA A 1 81 ? -15.190 -5.913 11.261 1.00 96.75 81 ALA A O 1
ATOM 617 N N . PRO A 1 82 ? -14.215 -7.127 12.891 1.00 96.94 82 PRO A N 1
ATOM 618 C CA . PRO A 1 82 ? -13.771 -5.958 13.633 1.00 96.94 82 PRO A CA 1
ATOM 619 C C . PRO A 1 82 ? -12.669 -5.208 12.876 1.00 96.94 82 PRO A C 1
ATOM 621 O O . PRO A 1 82 ? -11.860 -5.816 12.171 1.00 96.94 82 PRO A O 1
ATOM 624 N N . VAL A 1 83 ? -12.546 -3.898 13.115 1.00 96.88 83 VAL A N 1
ATOM 625 C CA . VAL A 1 83 ? -11.472 -3.045 12.552 1.00 96.88 83 VAL A CA 1
ATOM 626 C C . VAL A 1 83 ? -10.073 -3.650 12.736 1.00 96.88 83 VAL A C 1
ATOM 628 O O . VAL A 1 83 ? -9.231 -3.537 11.847 1.00 96.88 83 VAL A O 1
ATOM 631 N N . SER A 1 84 ? -9.812 -4.331 13.856 1.00 97.62 84 SER A N 1
ATOM 632 C CA . SER A 1 84 ? -8.526 -4.992 14.107 1.00 97.62 84 SER A CA 1
ATOM 633 C C . SER A 1 84 ? -8.173 -6.046 13.055 1.00 97.62 84 SER A C 1
ATOM 635 O O . SER A 1 84 ? -7.018 -6.113 12.652 1.00 97.62 84 SER A O 1
ATOM 637 N N . ALA A 1 85 ? -9.148 -6.807 12.551 1.00 98.00 85 ALA A N 1
ATOM 638 C CA . ALA A 1 85 ? -8.913 -7.802 11.505 1.00 98.00 85 ALA A CA 1
ATOM 639 C C . ALA A 1 85 ? -8.510 -7.147 10.173 1.00 98.00 85 ALA A C 1
ATOM 641 O O . ALA A 1 85 ? -7.645 -7.660 9.466 1.00 98.00 85 ALA A O 1
ATOM 642 N N . TYR A 1 86 ? -9.082 -5.982 9.850 1.00 97.50 86 TYR A N 1
ATOM 643 C CA . TYR A 1 86 ? -8.678 -5.203 8.677 1.00 97.50 86 TYR A CA 1
ATOM 644 C C . TYR A 1 86 ? -7.261 -4.652 8.822 1.00 97.50 86 TYR A C 1
ATOM 646 O O . TYR A 1 86 ? -6.483 -4.712 7.872 1.00 97.50 86 TYR A O 1
ATOM 654 N N . VAL A 1 87 ? -6.899 -4.154 10.009 1.00 97.94 87 VAL A N 1
ATOM 655 C CA . VAL A 1 87 ? -5.525 -3.704 10.277 1.00 97.94 87 VAL A CA 1
ATOM 656 C C . VAL A 1 87 ? -4.540 -4.866 10.140 1.00 97.94 87 VAL A C 1
ATOM 658 O O . VAL A 1 87 ? -3.487 -4.683 9.538 1.00 97.94 87 VAL A O 1
ATOM 661 N N . ASP A 1 88 ? -4.890 -6.064 10.608 1.00 97.38 88 ASP A N 1
ATOM 662 C CA . ASP A 1 88 ? -4.055 -7.265 10.460 1.00 97.38 88 ASP A CA 1
ATOM 663 C C . ASP A 1 88 ? -3.861 -7.635 8.992 1.00 97.38 88 ASP A C 1
ATOM 665 O O . ASP A 1 88 ? -2.733 -7.842 8.542 1.00 97.38 88 ASP A O 1
ATOM 669 N N . ALA A 1 89 ? -4.952 -7.631 8.225 1.00 96.69 89 ALA A N 1
ATOM 670 C CA . ALA A 1 89 ? -4.932 -7.900 6.794 1.00 96.69 89 ALA A CA 1
ATOM 671 C C . ALA A 1 89 ? -4.138 -6.855 5.992 1.00 96.69 89 ALA A C 1
ATOM 673 O O . ALA A 1 89 ? -3.657 -7.172 4.906 1.00 96.69 89 ALA A O 1
ATOM 674 N N . ILE A 1 90 ? -3.970 -5.632 6.509 1.00 95.44 90 ILE A N 1
ATOM 675 C CA . ILE A 1 90 ? -3.061 -4.632 5.940 1.00 95.44 90 ILE A CA 1
ATOM 676 C C . ILE A 1 90 ? -1.623 -4.925 6.374 1.00 95.44 90 ILE A C 1
ATOM 678 O O . ILE A 1 90 ? -0.759 -5.104 5.522 1.00 95.44 90 ILE A O 1
ATOM 682 N N . VAL A 1 91 ? -1.353 -4.963 7.679 1.00 96.75 91 VAL A N 1
ATOM 683 C CA . VAL A 1 91 ? 0.008 -4.947 8.237 1.00 96.75 91 VAL A CA 1
ATOM 684 C C . VAL A 1 91 ? 0.785 -6.224 7.914 1.00 96.75 91 VAL A C 1
ATOM 686 O O . VAL A 1 91 ? 1.968 -6.135 7.587 1.00 96.75 91 VAL A O 1
ATOM 689 N N . GLU A 1 92 ? 0.144 -7.392 7.952 1.00 95.06 92 GLU A N 1
ATOM 690 C CA . GLU A 1 92 ? 0.821 -8.675 7.730 1.00 95.06 92 GLU A CA 1
ATOM 691 C C . GLU A 1 92 ? 1.464 -8.753 6.327 1.00 95.06 92 GLU A C 1
ATOM 693 O O . GLU A 1 92 ? 2.672 -9.003 6.229 1.00 95.06 92 GLU A O 1
ATOM 698 N N . PRO A 1 93 ? 0.755 -8.431 5.223 1.00 96.00 93 PRO A N 1
ATOM 699 C CA . PRO A 1 93 ? 1.406 -8.367 3.922 1.00 96.00 93 PRO A CA 1
ATOM 700 C C . PRO A 1 93 ? 2.493 -7.301 3.780 1.00 96.00 93 PRO A C 1
ATOM 702 O O . PRO A 1 93 ? 3.465 -7.535 3.063 1.00 96.00 93 PRO A O 1
ATOM 705 N N . PHE A 1 94 ? 2.376 -6.151 4.453 1.00 96.56 94 PHE A N 1
ATOM 706 C CA . PHE A 1 94 ? 3.449 -5.150 4.461 1.00 96.56 94 PHE A CA 1
ATOM 707 C C . PHE A 1 94 ? 4.736 -5.725 5.071 1.00 96.56 94 PHE A C 1
ATOM 709 O O . PHE A 1 94 ? 5.817 -5.518 4.520 1.00 96.56 94 PHE A O 1
ATOM 716 N N . SER A 1 95 ? 4.636 -6.502 6.152 1.00 95.44 95 SER A N 1
ATOM 717 C CA . SER A 1 95 ? 5.782 -7.198 6.746 1.00 95.44 95 SER A CA 1
ATOM 718 C C . SER A 1 95 ? 6.399 -8.232 5.806 1.00 95.44 95 SER A C 1
ATOM 720 O O . SER A 1 95 ? 7.624 -8.271 5.671 1.00 95.44 95 SER A O 1
ATOM 722 N N . ALA A 1 96 ? 5.577 -9.028 5.116 1.00 95.31 96 ALA A N 1
ATOM 723 C CA . ALA A 1 96 ? 6.061 -10.004 4.139 1.00 95.31 96 ALA A CA 1
ATOM 724 C C . ALA A 1 96 ? 6.776 -9.326 2.956 1.00 95.31 96 ALA A C 1
ATOM 726 O O . ALA A 1 96 ? 7.883 -9.719 2.587 1.00 95.31 96 ALA A O 1
ATOM 727 N N . LEU A 1 97 ? 6.184 -8.261 2.407 1.00 96.38 97 LEU A N 1
ATOM 728 C CA . LEU A 1 97 ? 6.780 -7.456 1.339 1.00 96.38 97 LEU A CA 1
ATOM 729 C C . LEU A 1 97 ? 8.078 -6.780 1.799 1.00 96.38 97 LEU A C 1
ATOM 731 O O . LEU A 1 97 ? 9.045 -6.739 1.047 1.00 96.38 97 LEU A O 1
ATOM 735 N N . ALA A 1 98 ? 8.144 -6.293 3.039 1.00 96.06 98 ALA A N 1
ATOM 736 C CA . ALA A 1 98 ? 9.346 -5.654 3.565 1.00 96.06 98 ALA A CA 1
ATOM 737 C C . ALA A 1 98 ? 10.532 -6.624 3.723 1.00 96.06 98 ALA A C 1
ATOM 739 O O . ALA A 1 98 ? 11.686 -6.190 3.709 1.00 96.06 98 ALA A O 1
ATOM 740 N N . ALA A 1 99 ? 10.291 -7.932 3.847 1.00 94.12 99 ALA A N 1
ATOM 741 C CA . ALA A 1 99 ? 11.359 -8.929 3.890 1.00 94.12 99 ALA A CA 1
ATOM 742 C C . ALA A 1 99 ? 12.034 -9.129 2.516 1.00 94.12 99 ALA A C 1
ATOM 744 O O . ALA A 1 99 ? 13.235 -9.406 2.451 1.00 94.12 99 ALA A O 1
ATOM 745 N N . ASP A 1 100 ? 11.306 -8.906 1.421 1.00 93.62 100 ASP A N 1
ATOM 746 C CA . ASP A 1 100 ? 11.786 -9.064 0.048 1.00 93.62 100 ASP A CA 1
ATOM 747 C C . ASP A 1 100 ? 12.340 -7.740 -0.536 1.00 93.62 100 ASP A C 1
ATOM 749 O O . ASP A 1 100 ? 11.726 -6.686 -0.360 1.00 93.62 100 ASP A O 1
ATOM 753 N N . PRO A 1 101 ? 13.499 -7.728 -1.228 1.00 92.12 101 PRO A N 1
ATOM 754 C CA . PRO A 1 101 ? 14.038 -6.502 -1.825 1.00 92.12 101 PRO A CA 1
ATOM 755 C C . PRO A 1 101 ? 13.107 -5.813 -2.834 1.00 92.12 101 PRO A C 1
ATOM 757 O O . PRO A 1 101 ? 13.028 -4.582 -2.835 1.00 92.12 101 PRO A O 1
ATOM 760 N N . ILE A 1 102 ? 12.391 -6.578 -3.666 1.00 92.88 102 ILE A N 1
ATOM 761 C CA . ILE A 1 102 ? 11.428 -6.028 -4.633 1.00 92.88 102 ILE A CA 1
ATOM 762 C C . ILE A 1 102 ? 10.216 -5.485 -3.883 1.00 92.88 102 ILE A C 1
ATOM 764 O O . ILE A 1 102 ? 9.790 -4.358 -4.134 1.00 92.88 102 ILE A O 1
ATOM 768 N N . GLY A 1 103 ? 9.716 -6.235 -2.901 1.00 95.06 103 GLY A N 1
ATOM 769 C CA . GLY A 1 103 ? 8.648 -5.791 -2.015 1.00 95.06 103 GLY A CA 1
ATOM 770 C C . GLY A 1 103 ? 8.974 -4.466 -1.320 1.00 95.06 103 GLY A C 1
ATOM 771 O O . GLY A 1 103 ? 8.178 -3.534 -1.412 1.00 95.06 103 GLY A O 1
ATOM 772 N N . ARG A 1 104 ? 10.168 -4.303 -0.732 1.00 94.56 104 ARG A N 1
ATOM 773 C CA . ARG A 1 104 ? 10.608 -3.013 -0.155 1.00 94.56 104 ARG A CA 1
ATOM 774 C C . ARG A 1 104 ? 10.600 -1.881 -1.171 1.00 94.56 104 ARG A C 1
ATOM 776 O O . ARG A 1 104 ? 10.141 -0.784 -0.860 1.00 94.56 104 ARG A O 1
ATOM 783 N N . CYS A 1 105 ? 11.072 -2.143 -2.387 1.00 94.31 105 CYS A N 1
ATOM 784 C CA . CYS A 1 105 ? 11.041 -1.153 -3.453 1.00 94.31 105 CYS A CA 1
ATOM 785 C C . CYS A 1 105 ? 9.603 -0.719 -3.782 1.00 94.31 105 CYS A C 1
ATOM 787 O O . CYS A 1 105 ? 9.334 0.477 -3.908 1.00 94.31 105 CYS A O 1
ATOM 789 N N . HIS A 1 106 ? 8.666 -1.670 -3.856 1.00 95.25 106 HIS A N 1
ATOM 790 C CA . HIS A 1 106 ? 7.247 -1.377 -4.051 1.00 95.25 106 HIS A CA 1
ATOM 791 C C . HIS A 1 106 ? 6.645 -0.591 -2.889 1.00 95.25 106 HIS A C 1
ATOM 793 O O . HIS A 1 106 ? 5.923 0.367 -3.138 1.00 95.25 106 HIS A O 1
ATOM 799 N N . LEU A 1 107 ? 6.952 -0.939 -1.637 1.00 95.50 107 LEU A N 1
ATOM 800 C CA . LEU A 1 107 ? 6.434 -0.227 -0.463 1.00 95.50 107 LEU A CA 1
ATOM 801 C C . LEU A 1 107 ? 6.958 1.209 -0.382 1.00 95.50 107 LEU A C 1
ATOM 803 O O . LEU A 1 107 ? 6.192 2.125 -0.090 1.00 95.50 107 LEU A O 1
ATOM 807 N N . ARG A 1 108 ? 8.240 1.428 -0.692 1.00 93.44 108 ARG A N 1
ATOM 808 C CA . ARG A 1 108 ? 8.838 2.767 -0.759 1.00 93.44 108 ARG A CA 1
ATOM 809 C C . ARG A 1 108 ? 8.182 3.615 -1.848 1.00 93.44 108 ARG A C 1
ATOM 811 O O . ARG A 1 108 ? 7.813 4.762 -1.599 1.00 93.44 108 ARG A O 1
ATOM 818 N N . LEU A 1 109 ? 7.991 3.040 -3.035 1.00 92.81 109 LEU A N 1
ATOM 819 C CA . LEU A 1 109 ? 7.312 3.717 -4.136 1.00 92.81 109 LEU A CA 1
ATOM 820 C C . LEU A 1 109 ? 5.833 3.984 -3.817 1.00 92.81 109 LEU A C 1
ATOM 822 O O . LEU A 1 109 ? 5.345 5.075 -4.098 1.00 92.81 109 LEU A O 1
ATOM 826 N N . LEU A 1 110 ? 5.141 3.032 -3.186 1.00 93.50 110 LEU A N 1
ATOM 827 C CA . LEU A 1 110 ? 3.761 3.188 -2.729 1.00 93.50 110 LEU A CA 1
ATOM 828 C C . LEU A 1 110 ? 3.646 4.317 -1.710 1.00 93.50 110 LEU A C 1
ATOM 830 O O . LEU A 1 110 ? 2.777 5.164 -1.865 1.00 93.50 110 LEU A O 1
ATOM 834 N N . GLY A 1 111 ? 4.529 4.364 -0.710 1.00 92.44 111 GLY A N 1
ATOM 835 C CA . GLY A 1 111 ? 4.559 5.444 0.273 1.00 92.44 111 GLY A CA 1
ATOM 836 C C . GLY A 1 111 ? 4.758 6.802 -0.388 1.00 92.44 111 GLY A C 1
ATOM 837 O O . GLY A 1 111 ? 4.009 7.728 -0.111 1.00 92.44 111 GLY A O 1
ATOM 838 N N . LYS A 1 112 ? 5.694 6.911 -1.334 1.00 89.56 112 LYS A N 1
ATOM 839 C CA . LYS A 1 112 ? 5.904 8.149 -2.089 1.00 89.56 112 LYS A CA 1
ATOM 840 C C . LYS A 1 112 ? 4.657 8.572 -2.865 1.00 89.56 112 LYS A C 1
ATOM 842 O O . LYS A 1 112 ? 4.227 9.704 -2.723 1.00 89.56 112 LYS A O 1
ATOM 847 N N . ILE A 1 113 ? 4.080 7.667 -3.655 1.00 89.00 113 ILE A N 1
ATOM 848 C CA . ILE A 1 113 ? 2.931 7.958 -4.523 1.00 89.00 113 ILE A CA 1
ATOM 849 C C . ILE A 1 113 ? 1.673 8.248 -3.697 1.00 89.00 113 ILE A C 1
ATOM 851 O O . ILE A 1 113 ? 0.961 9.193 -3.987 1.00 89.00 113 ILE A O 1
ATOM 855 N N . ALA A 1 114 ? 1.390 7.467 -2.656 1.00 87.69 114 ALA A N 1
ATOM 856 C CA . ALA A 1 114 ? 0.181 7.641 -1.854 1.00 87.69 114 ALA A CA 1
ATOM 857 C C . ALA A 1 114 ? 0.242 8.857 -0.910 1.00 87.69 114 ALA A C 1
ATOM 859 O O . ALA A 1 114 ? -0.806 9.390 -0.546 1.00 87.69 114 ALA A O 1
ATOM 860 N N . LEU A 1 115 ? 1.441 9.285 -0.492 1.00 86.06 115 LEU A N 1
ATOM 861 C CA . LEU A 1 115 ? 1.626 10.478 0.345 1.00 86.06 115 LEU A CA 1
ATOM 862 C C . LEU A 1 115 ? 1.752 11.767 -0.472 1.00 86.06 115 LEU A C 1
ATOM 864 O O . LEU A 1 115 ? 1.438 12.841 0.046 1.00 86.06 115 LEU A O 1
ATOM 868 N N . ASP A 1 116 ? 2.200 11.671 -1.724 1.00 83.50 116 ASP A N 1
ATOM 869 C CA . ASP A 1 116 ? 2.201 12.790 -2.658 1.00 83.50 116 ASP A CA 1
ATOM 870 C C . ASP A 1 116 ? 0.757 13.059 -3.105 1.00 83.50 116 ASP A C 1
ATOM 872 O O . ASP A 1 116 ? 0.128 12.250 -3.781 1.00 83.50 116 ASP A O 1
ATOM 876 N N . ARG A 1 117 ? 0.178 14.166 -2.629 1.00 60.53 117 ARG A N 1
ATOM 877 C CA . ARG A 1 117 ? -1.278 14.422 -2.649 1.00 60.53 117 ARG A CA 1
ATOM 878 C C . ARG A 1 117 ? -1.827 14.847 -4.017 1.00 60.53 117 ARG A C 1
ATOM 880 O O . ARG A 1 117 ? -2.953 15.346 -4.085 1.00 60.53 117 ARG A O 1
ATOM 887 N N . ASP A 1 118 ? -1.060 14.669 -5.084 1.00 64.19 118 ASP A N 1
ATOM 888 C CA . ASP A 1 118 ? -1.541 14.887 -6.443 1.00 64.19 118 ASP A CA 1
ATOM 889 C C . ASP A 1 118 ? -2.533 13.785 -6.847 1.00 64.19 118 ASP A C 1
ATOM 891 O O . ASP A 1 118 ? -2.512 12.671 -6.330 1.00 64.19 118 ASP A O 1
ATOM 895 N N . ASN A 1 119 ? -3.466 14.132 -7.737 1.00 60.34 119 ASN A N 1
ATOM 896 C CA . ASN A 1 119 ? -4.697 13.390 -8.030 1.00 60.34 119 ASN A CA 1
ATOM 897 C C . ASN A 1 119 ? -4.431 12.046 -8.746 1.00 60.34 119 ASN A C 1
ATOM 899 O O . ASN A 1 119 ? -4.682 11.899 -9.942 1.00 60.34 119 ASN A O 1
ATOM 903 N N . ILE A 1 120 ? -3.881 11.072 -8.022 1.00 71.38 120 ILE A N 1
ATOM 904 C CA . ILE A 1 120 ? -3.620 9.718 -8.503 1.00 71.38 120 ILE A CA 1
ATOM 905 C C . ILE A 1 120 ? -4.918 8.918 -8.440 1.00 71.38 120 ILE A C 1
ATOM 907 O O . ILE A 1 120 ? -5.482 8.669 -7.373 1.00 71.38 120 ILE A O 1
ATOM 911 N N . GLU A 1 121 ? -5.381 8.487 -9.607 1.00 78.94 121 GLU A N 1
ATOM 912 C CA . GLU A 1 121 ? -6.551 7.628 -9.731 1.00 78.94 121 GLU A CA 1
ATOM 913 C C . GLU A 1 121 ? -6.147 6.162 -9.546 1.00 78.94 121 GLU A C 1
ATOM 915 O O . GLU A 1 121 ? -5.642 5.511 -10.462 1.00 78.94 121 GLU A O 1
ATOM 920 N N . TRP A 1 122 ? -6.379 5.636 -8.345 1.00 85.75 122 TRP A N 1
ATOM 921 C CA . TRP A 1 122 ? -6.291 4.203 -8.076 1.00 85.75 122 TRP A CA 1
ATOM 922 C C . TRP A 1 122 ? -7.527 3.485 -8.623 1.00 85.75 122 TRP A C 1
ATOM 924 O O . TRP A 1 122 ? -8.667 3.848 -8.316 1.00 85.75 122 TRP A O 1
ATOM 934 N N . SER A 1 123 ? -7.317 2.436 -9.410 1.00 85.06 123 SER A N 1
ATOM 935 C CA . SER A 1 123 ? -8.379 1.623 -10.003 1.00 85.06 123 SER A CA 1
ATOM 936 C C . SER A 1 123 ? -8.864 0.497 -9.081 1.00 85.06 123 SER A C 1
ATOM 938 O O . SER A 1 123 ? -10.017 0.070 -9.171 1.00 85.06 123 SER A O 1
ATOM 940 N N . SER A 1 124 ? -8.008 0.018 -8.177 1.00 87.25 124 SER A N 1
ATOM 941 C CA . SER A 1 124 ? -8.314 -1.069 -7.251 1.00 87.25 124 SER A CA 1
ATOM 942 C C . SER A 1 124 ? -9.148 -0.589 -6.061 1.00 87.25 124 SER A C 1
ATOM 944 O O . SER A 1 124 ? -8.785 0.363 -5.374 1.00 87.25 124 SER A O 1
ATOM 946 N N . HIS A 1 125 ? -10.232 -1.309 -5.756 1.00 87.00 125 HIS A N 1
ATOM 947 C CA . HIS A 1 125 ? -11.164 -0.987 -4.667 1.00 87.00 125 HIS A CA 1
ATOM 948 C C . HIS A 1 125 ? -10.467 -0.725 -3.320 1.00 87.00 125 HIS A C 1
ATOM 950 O O . HIS A 1 125 ? -10.740 0.277 -2.664 1.00 87.00 125 HIS A O 1
ATOM 956 N N . TRP A 1 126 ? -9.526 -1.585 -2.924 1.00 89.50 126 TRP A N 1
ATOM 957 C CA . TRP A 1 126 ? -8.833 -1.484 -1.632 1.00 89.50 126 TRP A CA 1
ATOM 958 C C . TRP A 1 126 ? -7.727 -0.418 -1.589 1.00 89.50 126 TRP A C 1
ATOM 960 O O . TRP A 1 126 ? -7.136 -0.185 -0.540 1.00 89.50 126 TRP A O 1
ATOM 970 N N . PHE A 1 127 ? -7.472 0.265 -2.705 1.00 88.69 127 PHE A N 1
ATOM 971 C CA . PHE A 1 127 ? -6.585 1.432 -2.767 1.00 88.69 127 PHE A CA 1
ATOM 972 C C . PHE A 1 127 ? -7.368 2.749 -2.680 1.00 88.69 127 PHE A C 1
ATOM 974 O O . PHE A 1 127 ? -6.781 3.825 -2.607 1.00 88.69 127 PHE A O 1
ATOM 981 N N . GLN A 1 128 ? -8.701 2.681 -2.658 1.00 89.56 128 GLN A N 1
ATOM 982 C CA . GLN A 1 128 ? -9.566 3.849 -2.587 1.00 89.56 128 GLN A CA 1
ATOM 983 C C . GLN A 1 128 ? -9.983 4.108 -1.135 1.00 89.56 128 GLN A C 1
ATOM 985 O O . GLN A 1 128 ? -10.487 3.220 -0.448 1.00 89.56 128 GLN A O 1
ATOM 990 N N . LEU A 1 129 ? -9.804 5.348 -0.664 1.00 91.06 129 LEU A N 1
ATOM 991 C CA . LEU A 1 129 ? -10.079 5.730 0.729 1.00 91.06 129 LEU A CA 1
ATOM 992 C C . LEU A 1 129 ? -11.538 5.478 1.146 1.00 91.06 129 LEU A C 1
ATOM 994 O O . LEU A 1 129 ? -11.794 5.131 2.296 1.00 91.06 129 LEU A O 1
ATOM 998 N N . HIS A 1 130 ? -12.496 5.630 0.226 1.00 91.50 130 HIS A N 1
ATOM 999 C CA . HIS A 1 130 ? -13.923 5.459 0.532 1.00 91.50 130 HIS A CA 1
ATOM 1000 C C . HIS A 1 130 ? -14.264 4.042 1.023 1.00 91.50 130 HIS A C 1
ATOM 1002 O O . HIS A 1 130 ? -15.104 3.903 1.911 1.00 91.50 130 HIS A O 1
ATOM 1008 N N . SER A 1 131 ? -13.555 3.017 0.539 1.00 92.88 131 SER A N 1
ATOM 1009 C CA . SER A 1 131 ? -13.726 1.622 0.958 1.00 92.88 131 SER A CA 1
ATOM 1010 C C . SER A 1 131 ? -13.407 1.463 2.445 1.00 92.88 131 SER A C 1
ATOM 1012 O O . SER A 1 131 ? -14.137 0.823 3.196 1.00 92.88 131 SER A O 1
ATOM 1014 N N . TRP A 1 132 ? -12.349 2.132 2.899 1.00 95.31 132 TR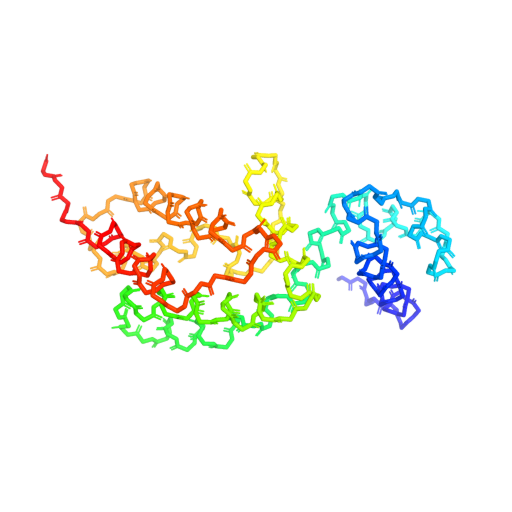P A N 1
ATOM 1015 C CA . TRP A 1 132 ? -11.901 2.117 4.288 1.00 95.31 132 TRP A CA 1
ATOM 1016 C C . TRP A 1 132 ? -12.807 2.944 5.201 1.00 95.31 132 TRP A C 1
ATOM 1018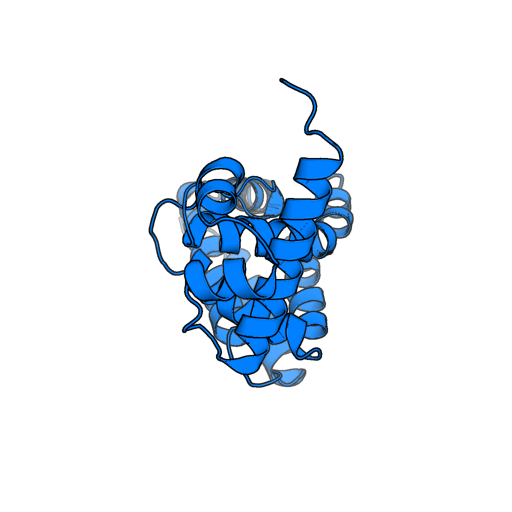 O O . TRP A 1 132 ? -13.122 2.525 6.318 1.00 95.31 132 TRP A O 1
ATOM 1028 N N . VAL A 1 133 ? -13.293 4.088 4.713 1.00 96.12 13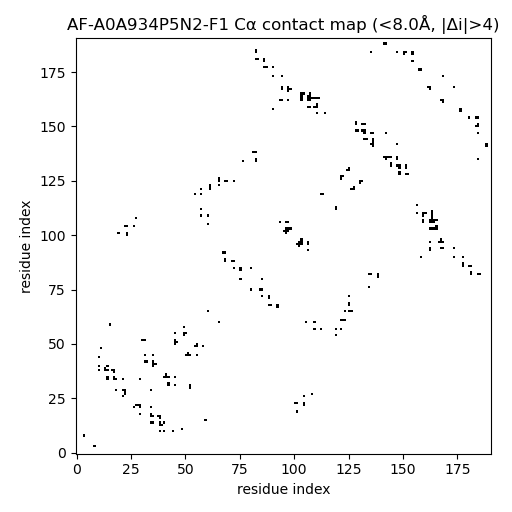3 VAL A N 1
ATOM 1029 C CA . VAL A 1 133 ? -14.311 4.887 5.412 1.00 96.12 133 VAL A CA 1
ATOM 1030 C C . VAL A 1 133 ? -15.552 4.042 5.697 1.00 96.12 133 VAL A C 1
ATOM 1032 O O . VAL A 1 133 ? -16.018 4.026 6.834 1.00 96.12 133 VAL A O 1
ATOM 1035 N N . ALA A 1 134 ? -16.035 3.286 4.707 1.00 94.06 134 ALA A N 1
ATOM 1036 C CA . ALA A 1 134 ? -17.193 2.411 4.873 1.00 94.06 134 ALA A CA 1
ATOM 1037 C C . ALA A 1 134 ? -16.967 1.339 5.953 1.00 94.06 134 ALA A C 1
ATOM 1039 O O . ALA A 1 134 ? -17.833 1.153 6.806 1.00 94.06 134 ALA A O 1
ATOM 1040 N N . VAL A 1 135 ? -15.790 0.699 5.975 1.00 94.62 135 VAL A N 1
ATOM 1041 C CA . VAL A 1 135 ? -15.417 -0.282 7.014 1.00 94.62 135 VAL A CA 1
ATOM 1042 C C . VAL A 1 135 ? -15.510 0.324 8.416 1.00 94.62 135 VAL A C 1
ATOM 1044 O O . VAL A 1 135 ? -16.058 -0.295 9.331 1.00 94.62 135 VAL A O 1
ATOM 1047 N N . LEU A 1 136 ? -14.984 1.538 8.599 1.00 95.38 136 LEU A N 1
ATOM 1048 C CA . LEU A 1 136 ? -14.939 2.156 9.921 1.00 95.38 136 LEU A CA 1
ATOM 1049 C C . LEU A 1 136 ? -16.313 2.652 10.380 1.00 95.38 136 LEU A C 1
ATOM 1051 O O . LEU A 1 136 ? -16.668 2.425 11.532 1.00 95.38 136 LEU A O 1
ATOM 1055 N N . CYS A 1 137 ? -17.104 3.253 9.488 1.00 94.94 137 CYS A N 1
ATOM 1056 C CA . CYS A 1 137 ? -18.478 3.660 9.794 1.00 94.94 137 CYS A CA 1
ATOM 1057 C C . CYS A 1 137 ? -19.391 2.457 10.084 1.00 94.94 137 CYS A C 1
ATOM 1059 O O . CYS A 1 137 ? -20.264 2.557 10.940 1.00 94.94 137 CYS A O 1
ATOM 1061 N N . ALA A 1 138 ? -19.176 1.305 9.437 1.00 93.75 138 ALA A N 1
ATOM 1062 C CA . ALA A 1 138 ? -19.907 0.077 9.762 1.00 93.75 138 ALA A CA 1
ATOM 1063 C C . ALA A 1 138 ? -19.598 -0.426 11.185 1.00 93.75 138 ALA A C 1
ATOM 1065 O O . ALA A 1 138 ? -20.491 -0.890 11.885 1.00 93.75 138 ALA A O 1
ATOM 1066 N N . ASN A 1 139 ? -18.346 -0.279 11.635 1.00 94.31 139 ASN A N 1
ATOM 1067 C CA . ASN A 1 139 ? -17.907 -0.670 12.978 1.00 94.31 139 ASN A CA 1
ATOM 1068 C C . ASN A 1 139 ? -18.225 0.382 14.064 1.00 94.31 139 ASN A C 1
ATOM 1070 O O . ASN A 1 139 ? -18.228 0.059 15.251 1.00 94.31 139 ASN A O 1
ATOM 1074 N N . GLN A 1 140 ? -18.443 1.644 13.684 1.00 93.44 140 GLN A N 1
ATOM 1075 C CA . GLN A 1 140 ? -18.740 2.769 14.579 1.00 93.44 140 GLN A CA 1
ATOM 1076 C C . GLN A 1 140 ? -19.845 3.645 13.963 1.00 93.44 140 GLN A C 1
ATOM 1078 O O . GLN A 1 140 ? -19.532 4.650 13.323 1.00 93.44 140 GLN A O 1
ATOM 1083 N N . PRO A 1 141 ? -21.133 3.297 14.158 1.00 87.75 141 PRO A N 1
ATOM 1084 C CA . PRO A 1 141 ? -22.252 3.975 13.493 1.00 87.75 141 PRO A CA 1
ATOM 1085 C C . PRO A 1 141 ? -22.366 5.477 13.788 1.00 87.75 141 PRO A C 1
ATOM 1087 O O . PRO A 1 141 ? -22.861 6.228 12.952 1.00 87.75 141 PRO A O 1
ATOM 1090 N N . ASP A 1 142 ? -21.881 5.918 14.951 1.00 92.19 142 ASP A N 1
ATOM 1091 C CA . ASP A 1 142 ? -21.909 7.325 15.368 1.00 92.19 142 ASP A CA 1
ATOM 1092 C C . ASP A 1 142 ? -20.747 8.156 14.786 1.00 92.19 142 ASP A C 1
ATOM 1094 O O . ASP A 1 142 ? -20.689 9.372 14.975 1.00 92.19 142 ASP A O 1
ATOM 1098 N N . LEU A 1 143 ? -19.792 7.524 14.090 1.00 94.44 143 LEU A N 1
ATOM 1099 C CA . LEU A 1 143 ? -18.624 8.200 13.531 1.00 94.44 143 LEU A CA 1
ATOM 1100 C C . LEU A 1 143 ? -18.937 8.808 12.155 1.00 94.44 143 LEU A C 1
ATOM 1102 O O . LEU A 1 143 ? -19.229 8.098 11.192 1.00 94.44 143 LEU A O 1
ATOM 1106 N N . ASP A 1 144 ? -18.781 10.130 12.038 1.00 94.50 144 ASP A N 1
ATOM 1107 C CA . ASP A 1 144 ? -18.910 10.838 10.760 1.00 94.50 144 ASP A CA 1
ATOM 1108 C C . ASP A 1 144 ? -17.880 10.357 9.720 1.00 94.50 144 ASP A C 1
ATOM 1110 O O . ASP A 1 144 ? -16.696 10.165 10.011 1.00 94.50 144 ASP A O 1
ATOM 1114 N N . ALA A 1 145 ? -18.320 10.249 8.464 1.00 95.75 145 ALA A N 1
ATOM 1115 C CA . ALA A 1 145 ? -17.512 9.748 7.357 1.00 95.75 145 ALA A CA 1
ATOM 1116 C C . ALA A 1 145 ? -16.252 10.593 7.092 1.00 95.75 145 ALA A C 1
ATOM 1118 O O . ALA A 1 145 ? -15.221 10.050 6.685 1.00 95.75 145 ALA A O 1
ATOM 1119 N N . LYS A 1 146 ? -16.289 11.915 7.331 1.00 95.19 146 LYS A N 1
ATOM 1120 C CA . LYS A 1 146 ? -15.092 12.757 7.158 1.00 95.19 146 LYS A CA 1
ATOM 1121 C C . LYS A 1 146 ? -14.065 12.447 8.232 1.00 95.19 146 LYS A C 1
ATOM 1123 O O . LYS A 1 146 ? -12.875 12.399 7.928 1.00 95.19 146 LYS A O 1
ATOM 1128 N N . GLU A 1 147 ? -14.510 12.235 9.467 1.00 96.00 147 GLU A N 1
ATOM 1129 C CA . GLU A 1 147 ? -13.613 11.867 10.557 1.00 96.00 147 GLU A CA 1
ATOM 1130 C C . GLU A 1 147 ? -13.047 10.460 10.374 1.00 96.00 147 GLU A C 1
ATOM 1132 O O . GLU A 1 147 ? -11.837 10.272 10.494 1.00 96.00 147 GLU A O 1
ATOM 1137 N N . ALA A 1 148 ? -13.872 9.498 9.957 1.00 96.75 148 ALA A N 1
ATOM 1138 C CA . ALA A 1 148 ? -13.398 8.177 9.561 1.00 96.75 148 ALA A CA 1
ATOM 1139 C C . ALA A 1 148 ? -12.313 8.258 8.471 1.00 96.75 148 ALA A C 1
ATOM 1141 O O . ALA A 1 148 ? -11.277 7.596 8.566 1.00 96.75 148 ALA A O 1
ATOM 1142 N N . GLY A 1 149 ? -12.507 9.131 7.477 1.00 95.81 149 GLY A N 1
ATOM 1143 C CA . GLY A 1 149 ? -11.518 9.405 6.436 1.00 95.81 149 GLY A CA 1
ATOM 1144 C C . GLY A 1 149 ? -10.206 9.957 6.991 1.00 95.81 149 GLY A C 1
ATOM 1145 O O . GLY A 1 149 ? -9.138 9.486 6.606 1.00 95.81 149 GLY A O 1
ATOM 1146 N N . ARG A 1 150 ? -10.256 10.909 7.933 1.00 96.12 150 ARG A N 1
ATOM 1147 C CA . ARG A 1 150 ? -9.049 11.446 8.589 1.00 96.12 150 ARG A CA 1
ATOM 1148 C C . ARG A 1 150 ? -8.300 10.385 9.379 1.00 96.12 150 ARG A C 1
ATOM 1150 O O . ARG A 1 150 ? -7.085 10.283 9.229 1.00 96.12 150 ARG A O 1
ATOM 1157 N N . ARG A 1 151 ? -9.006 9.567 10.163 1.00 97.38 151 ARG A N 1
ATOM 1158 C CA . ARG A 1 151 ? -8.389 8.480 10.935 1.00 97.38 151 ARG A CA 1
ATOM 1159 C C . ARG A 1 151 ? -7.670 7.487 10.025 1.00 97.38 151 ARG A C 1
ATOM 1161 O O . ARG A 1 151 ? -6.530 7.129 10.308 1.00 97.38 151 ARG A O 1
ATOM 1168 N N . TRP A 1 152 ? -8.285 7.107 8.903 1.00 96.88 152 TRP A N 1
ATOM 1169 C CA . TRP A 1 152 ? -7.626 6.256 7.913 1.00 96.88 152 TRP A CA 1
ATOM 1170 C C . TRP A 1 152 ? -6.449 6.932 7.221 1.00 96.88 152 TRP A C 1
ATOM 1172 O O . TRP A 1 152 ? -5.425 6.283 7.043 1.00 96.88 152 TRP A O 1
ATOM 1182 N N . MET A 1 153 ? -6.538 8.221 6.880 1.00 95.12 153 MET A N 1
ATOM 1183 C CA . MET A 1 153 ? -5.390 8.947 6.327 1.00 95.12 153 MET A CA 1
ATOM 1184 C C . MET A 1 153 ? -4.197 8.925 7.287 1.00 95.12 153 MET A C 1
ATOM 1186 O O . MET A 1 153 ? -3.098 8.605 6.851 1.00 95.12 153 MET A O 1
ATOM 1190 N N . PHE A 1 154 ? -4.404 9.183 8.582 1.00 97.00 154 PHE A N 1
ATOM 1191 C CA . PHE A 1 154 ? -3.328 9.099 9.576 1.00 97.00 154 PHE A CA 1
ATOM 1192 C C . PHE A 1 154 ? -2.800 7.672 9.751 1.00 97.00 154 PHE A C 1
ATOM 1194 O O . PHE A 1 154 ? -1.592 7.470 9.859 1.00 97.00 154 PHE A O 1
ATOM 1201 N N . ALA A 1 155 ? -3.690 6.675 9.759 1.00 97.62 155 ALA A N 1
ATOM 1202 C CA . ALA A 1 155 ? -3.298 5.273 9.838 1.00 97.62 155 ALA A CA 1
ATOM 1203 C C . ALA A 1 155 ? -2.426 4.867 8.641 1.00 97.62 155 ALA A C 1
ATOM 1205 O O . ALA A 1 155 ? -1.341 4.320 8.835 1.00 97.62 155 ALA A O 1
ATOM 1206 N N . PHE A 1 156 ? -2.861 5.171 7.416 1.00 95.94 156 PHE A N 1
ATOM 1207 C CA . PHE A 1 156 ? -2.092 4.880 6.210 1.00 95.94 156 PHE A CA 1
ATOM 1208 C C . PHE A 1 156 ? -0.799 5.672 6.156 1.00 95.94 156 PHE A C 1
ATOM 1210 O O . PHE A 1 156 ? 0.224 5.092 5.819 1.00 95.94 156 PHE A O 1
ATOM 1217 N N . GLU A 1 157 ? -0.806 6.947 6.537 1.00 95.19 157 GLU A N 1
ATOM 1218 C CA . GLU A 1 157 ? 0.411 7.750 6.603 1.00 95.19 157 GLU A CA 1
ATOM 1219 C C . GLU A 1 157 ? 1.451 7.097 7.514 1.00 95.19 157 GLU A C 1
ATOM 1221 O O . GLU A 1 157 ? 2.589 6.877 7.104 1.00 95.19 157 GLU A O 1
ATOM 1226 N N . LEU A 1 158 ? 1.044 6.678 8.711 1.00 97.25 158 LEU A N 1
ATOM 1227 C CA . LEU A 1 158 ? 1.943 6.023 9.649 1.00 97.25 158 LEU A CA 1
ATOM 1228 C C . LEU A 1 158 ? 2.428 4.651 9.149 1.00 97.25 158 LEU A C 1
ATOM 1230 O O . LEU A 1 158 ? 3.615 4.345 9.269 1.00 97.25 158 LEU A O 1
ATOM 1234 N N . VAL A 1 159 ? 1.541 3.832 8.573 1.00 97.56 159 VAL A N 1
ATOM 1235 C CA . VAL A 1 159 ? 1.895 2.517 8.006 1.00 97.56 159 VAL A CA 1
ATOM 1236 C C . VAL A 1 159 ? 2.869 2.678 6.835 1.00 97.56 159 VAL A C 1
ATOM 1238 O O . VAL A 1 159 ? 3.913 2.027 6.804 1.00 97.56 159 VAL A O 1
ATOM 1241 N N . LEU A 1 160 ? 2.572 3.580 5.901 1.00 96.00 160 LEU A N 1
ATOM 1242 C CA . LEU A 1 160 ? 3.403 3.845 4.729 1.00 96.00 160 LEU A CA 1
ATOM 1243 C C . LEU A 1 160 ? 4.763 4.426 5.118 1.00 96.00 160 LEU A C 1
ATOM 1245 O O . LEU A 1 160 ? 5.769 4.008 4.557 1.00 96.00 160 LEU A O 1
ATOM 1249 N N . LEU A 1 161 ? 4.831 5.327 6.102 1.00 95.56 161 LEU A N 1
ATOM 1250 C CA . LEU A 1 161 ? 6.105 5.847 6.610 1.00 95.56 161 LEU A CA 1
ATOM 1251 C C . LEU A 1 161 ? 6.936 4.764 7.308 1.00 95.56 161 LEU A C 1
ATOM 1253 O O . LEU A 1 161 ? 8.156 4.733 7.163 1.00 95.56 161 LEU A O 1
ATOM 1257 N N . HIS A 1 162 ? 6.292 3.868 8.056 1.00 96.94 162 HIS A N 1
ATOM 1258 C CA . HIS A 1 162 ? 6.977 2.792 8.768 1.00 96.94 162 HIS A CA 1
ATOM 1259 C C . HIS A 1 162 ? 7.619 1.773 7.818 1.00 96.94 162 HIS A C 1
ATOM 1261 O O . HIS A 1 162 ? 8.753 1.345 8.040 1.00 96.94 162 HIS A O 1
ATOM 1267 N N . PHE A 1 163 ? 6.902 1.390 6.761 1.00 96.88 163 PHE A N 1
ATOM 1268 C CA . PHE A 1 163 ? 7.342 0.364 5.815 1.00 96.88 163 PHE A CA 1
ATOM 1269 C C . PHE A 1 163 ? 8.010 0.911 4.549 1.00 96.88 163 PHE A C 1
ATOM 1271 O O . PHE A 1 163 ? 8.717 0.174 3.869 1.00 96.88 163 PHE A O 1
ATOM 1278 N N . GLY A 1 164 ? 7.827 2.191 4.230 1.00 93.19 164 GLY A N 1
ATOM 1279 C CA . GLY A 1 164 ? 8.377 2.852 3.045 1.00 93.19 164 GLY A CA 1
ATOM 1280 C C . GLY A 1 164 ? 9.870 3.175 3.136 1.00 93.19 164 GLY A C 1
ATOM 1281 O O . GLY A 1 164 ? 10.336 4.097 2.471 1.00 93.19 164 GLY A O 1
ATOM 1282 N N . THR A 1 165 ? 10.624 2.452 3.967 1.00 90.19 165 THR A N 1
ATOM 1283 C CA . THR A 1 165 ? 12.070 2.636 4.151 1.00 90.19 165 THR A CA 1
ATOM 1284 C C . THR A 1 165 ? 12.843 1.435 3.610 1.00 90.19 165 THR A C 1
ATOM 1286 O O . THR A 1 165 ? 12.299 0.343 3.473 1.00 90.19 165 THR A O 1
ATOM 1289 N N . ASP A 1 166 ? 14.145 1.594 3.368 1.00 86.88 166 ASP A N 1
ATOM 1290 C CA . ASP A 1 166 ? 15.000 0.472 2.945 1.00 86.88 166 ASP A CA 1
ATOM 1291 C C . ASP A 1 166 ? 15.289 -0.533 4.078 1.00 86.88 166 ASP A C 1
ATOM 1293 O O . ASP A 1 166 ? 15.917 -1.572 3.860 1.00 86.88 166 ASP A O 1
ATOM 1297 N N . ARG A 1 167 ? 14.846 -0.236 5.306 1.00 89.44 167 ARG A N 1
ATOM 1298 C CA . ARG A 1 167 ? 15.036 -1.091 6.477 1.00 89.44 167 ARG A CA 1
ATOM 1299 C C . ARG A 1 167 ? 13.851 -2.026 6.648 1.00 89.44 167 ARG A C 1
ATOM 1301 O O . ARG A 1 167 ? 12.704 -1.597 6.603 1.00 89.44 167 ARG A O 1
ATOM 1308 N N . VAL A 1 168 ? 14.145 -3.288 6.946 1.00 94.00 168 VAL A N 1
ATOM 1309 C CA . VAL A 1 168 ? 13.132 -4.250 7.393 1.00 94.00 168 VAL A CA 1
ATOM 1310 C C . VAL A 1 168 ? 12.728 -3.891 8.828 1.00 94.00 168 VAL A C 1
ATOM 1312 O O . VAL A 1 168 ? 13.601 -3.889 9.705 1.00 94.00 168 VAL A O 1
ATOM 1315 N N . PRO A 1 169 ? 11.451 -3.574 9.104 1.00 93.69 169 PRO A N 1
ATOM 1316 C CA . PRO A 1 169 ? 11.025 -3.294 10.466 1.00 93.69 169 PRO A CA 1
ATOM 1317 C C . PRO A 1 169 ? 11.122 -4.530 11.363 1.00 93.69 169 PRO A C 1
ATOM 1319 O O . PRO A 1 169 ? 10.935 -5.662 10.921 1.00 93.69 169 PRO A O 1
ATOM 1322 N N . SER A 1 170 ? 11.406 -4.321 12.650 1.00 96.56 170 SER A N 1
ATOM 1323 C CA . SER A 1 170 ? 11.394 -5.415 13.622 1.00 96.56 170 SER A CA 1
ATOM 1324 C C . SE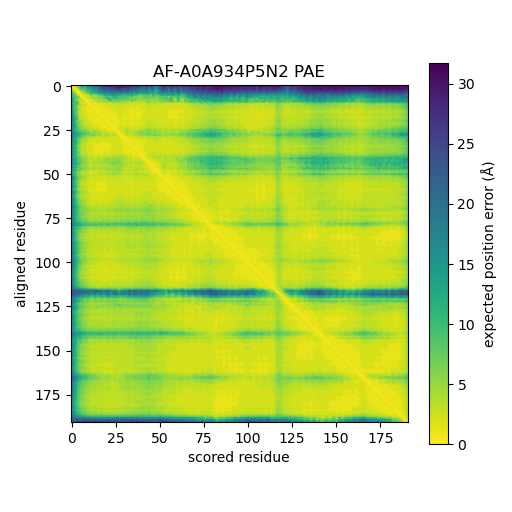R A 1 170 ? 9.961 -5.807 13.981 1.00 96.56 170 SER A C 1
ATOM 1326 O O . SER A 1 170 ? 9.085 -4.947 14.075 1.00 96.56 170 SER A O 1
ATOM 1328 N N . ALA A 1 171 ? 9.740 -7.086 14.299 1.00 96.06 171 ALA A N 1
ATOM 1329 C CA . ALA A 1 171 ? 8.428 -7.580 14.727 1.00 96.06 171 ALA A CA 1
ATOM 1330 C C . ALA A 1 171 ? 7.855 -6.789 15.920 1.00 96.06 171 ALA A C 1
ATOM 1332 O O . ALA A 1 171 ? 6.665 -6.487 15.956 1.00 96.06 171 ALA A O 1
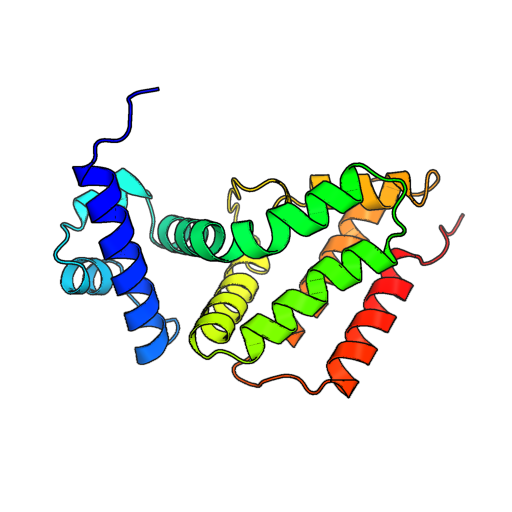ATOM 1333 N N . ALA A 1 172 ? 8.708 -6.387 16.870 1.00 97.62 172 ALA A N 1
ATOM 1334 C CA . ALA A 1 172 ? 8.296 -5.559 18.002 1.00 97.62 172 ALA A CA 1
ATOM 1335 C C . ALA A 1 172 ? 7.793 -4.176 17.557 1.00 97.62 172 ALA A C 1
ATOM 1337 O O . ALA A 1 172 ? 6.751 -3.722 18.025 1.00 97.62 172 ALA A O 1
ATOM 1338 N N . SER A 1 173 ? 8.497 -3.518 16.629 1.00 97.44 173 SER A N 1
ATOM 1339 C CA . SER A 1 173 ? 8.075 -2.211 16.122 1.00 97.44 173 SER A CA 1
ATOM 1340 C C . SER A 1 173 ? 6.803 -2.308 15.281 1.00 97.44 173 SER A C 1
ATOM 1342 O O . SER A 1 173 ? 5.940 -1.440 15.403 1.00 97.44 173 SER A O 1
ATOM 1344 N N . THR A 1 174 ? 6.663 -3.363 14.476 1.00 97.69 174 THR A N 1
ATOM 1345 C CA . THR A 1 174 ? 5.448 -3.634 13.702 1.00 97.69 174 THR A CA 1
ATOM 1346 C C . THR A 1 174 ? 4.252 -3.893 14.618 1.00 97.69 174 THR A C 1
ATOM 1348 O O . THR A 1 174 ? 3.171 -3.361 14.379 1.00 97.69 174 THR A O 1
ATOM 1351 N N . ASN A 1 175 ? 4.432 -4.641 15.710 1.00 97.88 175 ASN A N 1
ATOM 1352 C CA . ASN A 1 175 ? 3.358 -4.882 16.674 1.00 97.88 175 ASN A CA 1
ATOM 1353 C C . ASN A 1 175 ? 2.927 -3.596 17.406 1.00 97.88 175 ASN A C 1
ATOM 1355 O O . ASN A 1 175 ? 1.734 -3.376 17.634 1.00 97.88 175 ASN A O 1
ATOM 1359 N N . SER A 1 176 ? 3.877 -2.714 17.733 1.00 98.38 176 SER A N 1
ATOM 1360 C CA . SER A 1 176 ? 3.567 -1.391 18.290 1.00 98.38 176 SER A CA 1
ATOM 1361 C C . SER A 1 176 ? 2.793 -0.523 17.297 1.00 98.38 176 SER A C 1
ATOM 1363 O O . SER A 1 176 ? 1.781 0.063 17.677 1.00 98.38 176 SER A O 1
ATOM 1365 N N . LEU A 1 177 ? 3.215 -0.486 16.024 1.00 98.31 177 LEU A N 1
ATOM 1366 C CA . LEU A 1 177 ? 2.495 0.204 14.948 1.00 98.31 177 LEU A CA 1
ATOM 1367 C C . LEU A 1 177 ? 1.055 -0.306 14.838 1.00 98.31 177 LEU A C 1
ATOM 1369 O O . LEU A 1 177 ? 0.116 0.482 14.891 1.00 98.31 177 LEU A O 1
ATOM 1373 N N . ARG A 1 178 ? 0.889 -1.627 14.728 1.00 98.44 178 ARG A N 1
ATOM 1374 C CA . ARG A 1 178 ? -0.412 -2.297 14.647 1.00 98.44 178 ARG A CA 1
ATOM 1375 C C . ARG A 1 178 ? -1.324 -1.878 15.800 1.00 98.44 178 ARG A C 1
ATOM 1377 O O . ARG A 1 178 ? -2.446 -1.438 15.572 1.00 98.44 178 ARG A O 1
ATOM 1384 N N . THR A 1 179 ? -0.831 -1.979 17.034 1.00 98.38 179 THR A N 1
ATOM 1385 C CA . THR A 1 179 ? -1.603 -1.629 18.238 1.00 98.38 179 THR A CA 1
ATOM 1386 C C . THR A 1 179 ? -1.995 -0.151 18.243 1.00 98.38 179 THR A C 1
ATOM 1388 O O . THR A 1 179 ? -3.140 0.181 18.546 1.00 98.38 179 THR A O 1
ATOM 1391 N N . PHE A 1 180 ? -1.071 0.734 17.860 1.00 98.56 180 PHE A N 1
ATOM 1392 C CA . PHE A 1 180 ? -1.315 2.173 17.775 1.00 98.56 180 PHE A CA 1
ATOM 1393 C C . PHE A 1 180 ? -2.372 2.520 16.718 1.00 98.56 180 PHE A C 1
ATOM 1395 O O . PHE A 1 180 ? -3.291 3.287 16.997 1.00 98.56 180 PHE A O 1
ATOM 1402 N N . VAL A 1 181 ? -2.286 1.920 15.527 1.00 98.50 181 VAL A N 1
ATOM 1403 C CA . VAL A 1 181 ? -3.255 2.118 14.440 1.00 98.50 181 VAL A CA 1
ATOM 1404 C C . VAL A 1 181 ? -4.646 1.634 14.849 1.00 98.50 181 VAL A C 1
ATOM 1406 O O . VAL A 1 181 ? -5.614 2.371 14.676 1.00 98.50 181 VAL A O 1
ATOM 1409 N N . ILE A 1 182 ? -4.756 0.442 15.451 1.00 98.44 182 ILE A N 1
ATOM 1410 C CA . ILE A 1 182 ? -6.040 -0.073 15.955 1.00 98.44 182 ILE A CA 1
ATOM 1411 C C . ILE A 1 182 ? -6.633 0.899 16.977 1.00 98.44 182 ILE A C 1
ATOM 1413 O O . ILE A 1 182 ? -7.800 1.269 16.852 1.00 98.44 182 ILE A O 1
ATOM 1417 N N . ALA A 1 183 ? -5.840 1.351 17.952 1.00 98.00 183 ALA A N 1
ATOM 1418 C CA . ALA A 1 183 ? -6.299 2.290 18.973 1.00 98.00 183 ALA A CA 1
ATOM 1419 C C . ALA A 1 183 ? -6.755 3.632 18.372 1.00 98.00 183 ALA A C 1
ATOM 1421 O O . ALA A 1 183 ? -7.793 4.154 18.767 1.00 98.00 183 ALA A O 1
ATOM 1422 N N . GLY A 1 184 ? -6.027 4.170 17.389 1.00 97.06 184 GLY A N 1
ATOM 1423 C CA . GLY A 1 184 ? -6.393 5.415 16.709 1.00 97.06 184 GLY A CA 1
ATOM 1424 C C . GLY A 1 184 ? -7.681 5.301 15.887 1.00 97.06 184 GLY A C 1
ATOM 1425 O O . GLY A 1 184 ? -8.525 6.194 15.930 1.00 97.06 184 GLY A O 1
ATOM 1426 N N . LEU A 1 185 ? -7.872 4.187 15.175 1.00 97.56 185 LEU A N 1
ATOM 1427 C CA . LEU A 1 185 ? -9.086 3.944 14.390 1.00 97.56 185 LEU A CA 1
ATOM 1428 C C . LEU A 1 185 ? -10.306 3.704 15.292 1.00 97.56 185 LEU A C 1
ATOM 1430 O O . LEU A 1 185 ? -11.393 4.208 15.006 1.00 97.56 185 LEU A O 1
ATOM 1434 N N . THR A 1 186 ? -10.124 2.972 16.394 1.00 96.25 186 THR A N 1
ATOM 1435 C CA . THR A 1 186 ? -11.199 2.559 17.321 1.00 96.25 186 THR A CA 1
ATOM 1436 C C . THR A 1 186 ? -11.428 3.506 18.497 1.00 96.25 186 THR A C 1
ATOM 1438 O O . THR A 1 186 ? -12.249 3.217 19.366 1.00 96.25 186 THR A O 1
ATOM 1441 N N . ALA A 1 187 ? -10.738 4.651 18.529 1.00 95.50 187 ALA A N 1
ATOM 1442 C CA . ALA A 1 187 ? -10.920 5.653 19.570 1.00 95.50 187 ALA A CA 1
ATOM 1443 C C . ALA A 1 187 ? -12.400 6.087 19.670 1.00 95.50 187 ALA A C 1
ATOM 1445 O O . ALA A 1 187 ? -13.026 6.325 18.630 1.00 95.50 187 ALA A O 1
ATOM 1446 N N . PRO A 1 188 ? -12.966 6.243 20.883 1.00 90.69 188 PRO A N 1
ATOM 1447 C CA . PRO A 1 188 ? -14.357 6.654 21.052 1.00 90.69 188 PRO A CA 1
ATOM 1448 C C . PRO A 1 188 ? -14.676 7.952 20.301 1.00 90.69 188 PRO A C 1
ATOM 1450 O O . PRO A 1 188 ? -13.837 8.855 20.223 1.00 90.69 188 PRO A O 1
ATOM 1453 N N . VAL A 1 189 ? -15.889 8.055 19.757 1.00 87.06 189 VAL A N 1
ATOM 1454 C CA . VAL A 1 189 ? -16.393 9.311 19.187 1.00 87.06 189 VAL A CA 1
ATOM 1455 C C . VAL A 1 189 ? -16.558 10.304 20.337 1.00 87.06 189 VAL A C 1
ATOM 1457 O O . VAL A 1 189 ? -17.242 10.013 21.318 1.00 87.06 189 VAL A O 1
ATOM 1460 N N . GLN A 1 190 ? -15.874 11.446 20.258 1.00 74.44 190 GLN A N 1
ATOM 1461 C CA . GLN A 1 190 ? -16.073 12.521 21.227 1.00 74.44 190 GLN A CA 1
ATOM 1462 C C . GLN A 1 190 ? -17.374 13.264 20.880 1.00 74.44 190 GLN A C 1
ATOM 1464 O O . GLN A 1 190 ? -17.604 13.506 19.693 1.00 74.44 190 GLN A O 1
ATOM 1469 N N . PRO A 1 191 ? -18.221 13.570 21.878 1.00 61.09 191 PRO A N 1
ATOM 1470 C CA . PRO A 1 191 ? -19.482 14.279 21.674 1.00 61.09 191 PRO A CA 1
ATOM 1471 C C . PRO A 1 191 ? -19.291 15.726 21.203 1.00 61.09 191 PRO A C 1
ATOM 1473 O O . PRO A 1 191 ? -18.227 16.320 21.500 1.00 61.09 191 PRO A O 1
#